Protein AF-A0A4P5YWC5-F1 (afdb_monomer)

Radius of gyration: 50.82 Å; Cα contacts (8 Å, |Δi|>4): 228; chains: 1; bounding box: 76×49×159 Å

Solvent-accessible surface area (backbone atoms only — not comparable to full-atom values): 13518 Å² total; per-residue (Å²): 123,67,68,62,56,51,53,53,51,52,52,51,52,52,50,50,52,50,51,50,54,50,52,52,50,51,53,50,54,52,50,50,52,53,49,53,50,50,51,51,51,50,52,50,51,51,51,52,52,54,58,70,29,71,68,44,50,49,51,52,52,50,52,52,48,51,49,53,53,50,52,49,52,54,50,54,50,51,50,51,51,52,52,53,52,52,51,52,51,53,51,50,52,50,52,51,52,53,48,54,50,52,51,52,50,51,52,48,51,51,50,50,50,52,49,48,53,52,52,73,73,38,81,82,81,64,87,76,62,81,66,82,41,48,46,46,50,92,71,53,44,83,63,48,30,81,38,60,64,31,16,52,40,22,27,55,28,20,27,63,72,47,34,67,64,59,29,45,69,28,31,26,73,70,50,34,56,56,48,50,66,74,41,75,88,53,58,66,70,57,55,27,53,50,37,29,56,73,49,62,58,46,52,25,40,32,57,75,46,75,46,74,78,46,101,45,30,34,38,35,37,33,38,35,34,72,70,77,42,78,45,42,33,34,29,30,52,54,94,84,31,25,15,42,60,47,75,63,72,78,77,86,128

Structure (mmCIF, N/CA/C/O backbone):
data_AF-A0A4P5YWC5-F1
#
_entry.id   AF-A0A4P5YWC5-F1
#
loop_
_atom_site.group_PDB
_atom_site.id
_atom_site.type_symbol
_atom_site.label_atom_id
_atom_site.label_alt_id
_atom_site.label_comp_id
_atom_site.label_asym_id
_atom_site.label_entity_id
_atom_site.label_seq_id
_atom_site.pdbx_PDB_ins_code
_atom_site.Cartn_x
_atom_site.Cartn_y
_atom_site.Cartn_z
_atom_site.occupancy
_atom_site.B_iso_or_equiv
_atom_site.auth_seq_id
_atom_site.auth_comp_id
_atom_site.auth_asym_id
_atom_site.auth_atom_id
_atom_site.pdbx_PDB_model_num
ATOM 1 N N . MET A 1 1 ? 35.666 24.917 -116.744 1.00 61.00 1 MET A N 1
ATOM 2 C CA . MET A 1 1 ? 35.839 23.598 -116.085 1.00 61.00 1 MET A CA 1
ATOM 3 C C . MET A 1 1 ? 36.835 23.609 -114.912 1.00 61.00 1 MET A C 1
ATOM 5 O O . MET A 1 1 ? 36.762 22.725 -114.069 1.00 61.00 1 MET A O 1
ATOM 9 N N . ASN A 1 2 ? 37.714 24.615 -114.795 1.00 70.50 2 ASN A N 1
ATOM 10 C CA . ASN A 1 2 ? 38.767 24.638 -113.766 1.00 70.50 2 ASN A CA 1
ATOM 11 C C . ASN A 1 2 ? 38.279 25.101 -112.376 1.00 70.50 2 ASN A C 1
ATOM 13 O O . ASN A 1 2 ? 38.760 24.591 -111.371 1.00 70.50 2 ASN A O 1
ATOM 17 N N . ALA A 1 3 ? 37.277 25.986 -112.304 1.00 71.94 3 ALA A N 1
ATOM 18 C CA . ALA A 1 3 ? 36.767 26.524 -111.034 1.00 71.94 3 ALA A CA 1
ATOM 19 C C . ALA A 1 3 ? 36.045 25.479 -110.156 1.00 71.94 3 ALA A C 1
ATOM 21 O O . ALA A 1 3 ? 36.258 25.439 -108.950 1.00 71.94 3 ALA A O 1
ATOM 22 N N . ILE A 1 4 ? 35.251 24.582 -110.755 1.00 78.25 4 ILE A N 1
ATOM 23 C CA . ILE A 1 4 ? 34.531 23.521 -110.021 1.00 78.25 4 ILE A CA 1
ATOM 24 C C . ILE A 1 4 ? 35.518 22.508 -109.425 1.00 78.25 4 ILE A C 1
ATOM 26 O O . ILE A 1 4 ? 35.378 22.112 -108.272 1.00 78.25 4 ILE A O 1
ATOM 30 N N . ARG A 1 5 ? 36.561 22.132 -110.178 1.00 79.12 5 ARG A N 1
ATOM 31 C CA . ARG A 1 5 ? 37.621 21.236 -109.684 1.00 79.12 5 ARG A CA 1
ATOM 32 C C . ARG A 1 5 ? 38.389 21.858 -108.516 1.00 79.12 5 ARG A C 1
ATOM 34 O O . ARG A 1 5 ? 38.707 21.154 -107.565 1.00 79.12 5 ARG A O 1
ATOM 41 N N . LEU A 1 6 ? 38.625 23.170 -108.564 1.00 78.50 6 LEU A N 1
ATOM 42 C CA . LEU A 1 6 ? 39.268 23.904 -107.477 1.00 78.50 6 LEU A CA 1
ATOM 43 C C . LEU A 1 6 ? 38.385 23.943 -106.218 1.00 78.50 6 LEU A C 1
ATOM 45 O O . LEU A 1 6 ? 38.871 23.704 -105.119 1.00 78.50 6 LEU A O 1
ATOM 49 N N . PHE A 1 7 ? 37.078 24.170 -106.380 1.00 82.00 7 PHE A N 1
ATOM 50 C CA . PHE A 1 7 ? 36.130 24.213 -105.264 1.00 82.00 7 PHE A CA 1
ATOM 51 C C . PHE A 1 7 ? 35.981 22.849 -104.575 1.00 82.00 7 PHE A C 1
ATOM 53 O O . PHE A 1 7 ? 36.010 22.764 -103.350 1.00 82.00 7 PHE A O 1
ATOM 60 N N . VAL A 1 8 ? 35.899 21.766 -105.356 1.00 81.88 8 VAL A N 1
ATOM 61 C CA . VAL A 1 8 ? 35.862 20.393 -104.826 1.00 81.88 8 VAL A CA 1
ATOM 62 C C . VAL A 1 8 ? 37.168 20.046 -104.106 1.00 81.88 8 VAL A C 1
ATOM 64 O O . VAL A 1 8 ? 37.124 19.458 -103.029 1.00 81.88 8 VAL A O 1
ATOM 67 N N . ALA A 1 9 ? 38.323 20.454 -104.640 1.00 78.56 9 ALA A N 1
ATOM 68 C CA . ALA A 1 9 ? 39.608 20.235 -103.976 1.00 78.56 9 ALA A CA 1
ATOM 69 C C . ALA A 1 9 ? 39.688 20.958 -102.619 1.00 78.56 9 ALA A C 1
ATOM 71 O O . ALA A 1 9 ? 40.097 20.356 -101.630 1.00 78.56 9 ALA A O 1
ATOM 72 N N . VAL A 1 10 ? 39.235 22.213 -102.539 1.00 80.94 10 VAL A N 1
ATOM 73 C CA . VAL A 1 10 ? 39.200 22.976 -101.279 1.00 80.94 10 VAL A CA 1
ATOM 74 C C . VAL A 1 10 ? 38.206 22.371 -100.281 1.00 80.94 10 VAL A C 1
ATOM 76 O O . VAL A 1 10 ? 38.529 22.254 -99.101 1.00 80.94 10 VAL A O 1
ATOM 79 N N . ALA A 1 11 ? 37.031 21.924 -100.733 1.00 82.12 11 ALA A N 1
ATOM 80 C CA . ALA A 1 11 ? 36.039 21.278 -99.872 1.00 82.12 11 ALA A CA 1
ATOM 81 C C . ALA A 1 11 ? 36.526 19.927 -99.314 1.00 82.12 11 ALA A C 1
ATOM 83 O O . ALA A 1 11 ? 36.308 19.627 -98.137 1.00 82.12 11 ALA A O 1
ATOM 84 N N . LEU A 1 12 ? 37.227 19.127 -100.126 1.00 83.75 12 LEU A N 1
ATOM 85 C CA . LEU A 1 12 ? 37.835 17.867 -99.688 1.00 83.75 12 LEU A CA 1
ATOM 86 C C . LEU A 1 12 ? 38.988 18.103 -98.706 1.00 83.75 12 LEU A C 1
ATOM 88 O O . LEU A 1 12 ? 39.073 17.409 -97.695 1.00 83.75 12 LEU A O 1
ATOM 92 N N . LEU A 1 13 ? 39.826 19.117 -98.946 1.00 81.19 13 LEU A N 1
ATOM 93 C CA . LEU A 1 13 ? 40.888 19.510 -98.014 1.00 81.19 13 LEU A CA 1
ATOM 94 C C . LEU A 1 13 ? 40.320 20.031 -96.686 1.00 81.19 13 LEU A C 1
ATOM 96 O O . LEU A 1 13 ? 40.797 19.638 -95.622 1.00 81.19 13 LEU A O 1
ATOM 100 N N . GLY A 1 14 ? 39.268 20.853 -96.729 1.00 79.31 14 GLY A N 1
ATOM 101 C CA . GLY A 1 14 ? 38.573 21.341 -95.536 1.00 79.31 14 GLY A CA 1
ATOM 102 C C . GLY A 1 14 ? 37.920 20.214 -94.731 1.00 79.31 14 GLY A C 1
ATOM 103 O O . GLY A 1 14 ? 38.048 20.172 -93.508 1.00 79.31 14 GLY A O 1
ATOM 104 N N . SER A 1 15 ? 37.293 19.250 -95.412 1.00 81.88 15 SER A N 1
ATOM 105 C CA . SER A 1 15 ? 36.696 18.068 -94.773 1.00 81.88 15 SER A CA 1
ATOM 106 C C . SER A 1 15 ? 37.760 17.153 -94.160 1.00 81.88 15 SER A C 1
ATOM 108 O O . SER A 1 15 ? 37.577 16.658 -93.049 1.00 81.88 15 SER A O 1
ATOM 110 N N . GLY A 1 16 ? 38.903 16.978 -94.834 1.00 84.25 16 GLY A N 1
ATOM 111 C CA . GLY A 1 16 ? 40.050 16.236 -94.306 1.00 84.25 16 GLY A CA 1
ATOM 112 C C . GLY A 1 16 ? 40.652 16.889 -93.060 1.00 84.25 16 GLY A C 1
ATOM 113 O O . GLY A 1 16 ? 40.909 16.207 -92.069 1.00 84.25 16 GLY A O 1
ATOM 114 N N . ALA A 1 17 ? 40.802 18.217 -93.059 1.00 83.81 17 ALA A N 1
ATOM 115 C CA . ALA A 1 17 ? 41.268 18.968 -91.893 1.00 83.81 17 ALA A CA 1
ATOM 116 C C . ALA A 1 17 ? 40.273 18.892 -90.714 1.00 83.81 17 ALA A C 1
ATOM 118 O O . ALA A 1 17 ? 40.679 18.720 -89.562 1.00 83.81 17 ALA A O 1
ATOM 119 N N . ALA A 1 18 ? 38.966 18.952 -90.985 1.00 84.62 18 ALA A N 1
ATOM 120 C CA . ALA A 1 18 ? 37.928 18.790 -89.967 1.00 84.62 18 ALA A CA 1
ATOM 121 C C . ALA A 1 18 ? 37.914 17.368 -89.371 1.00 84.62 18 ALA A C 1
ATOM 123 O O . ALA A 1 18 ? 37.887 17.211 -88.152 1.00 84.62 18 ALA A O 1
ATOM 124 N N . ALA A 1 19 ? 38.015 16.330 -90.205 1.00 87.44 19 ALA A N 1
ATOM 125 C CA . ALA A 1 19 ? 38.102 14.944 -89.745 1.00 87.44 19 ALA A CA 1
ATOM 126 C C . ALA A 1 19 ? 39.371 14.694 -88.914 1.00 87.44 19 ALA A C 1
ATOM 128 O O . ALA A 1 19 ? 39.312 14.034 -87.879 1.00 87.44 19 ALA A O 1
ATOM 129 N N . PHE A 1 20 ? 40.504 15.277 -89.315 1.00 88.44 20 PHE A N 1
ATOM 130 C CA . PHE A 1 20 ? 41.759 15.168 -88.575 1.00 88.44 20 PHE A CA 1
ATOM 131 C C . PHE A 1 20 ? 41.688 15.853 -87.203 1.00 88.44 20 PHE A C 1
ATOM 133 O O . PHE A 1 20 ? 42.104 15.274 -86.200 1.00 88.44 20 PHE A O 1
ATOM 140 N N . THR A 1 21 ? 41.117 17.060 -87.128 1.00 89.00 21 THR A N 1
ATOM 141 C CA . THR A 1 21 ? 40.933 17.763 -85.845 1.00 89.00 21 THR A CA 1
ATOM 142 C C . THR A 1 21 ? 39.936 17.048 -84.935 1.00 89.00 21 THR A C 1
ATOM 144 O O . THR A 1 21 ? 40.169 16.965 -83.729 1.00 89.00 21 THR A O 1
ATOM 147 N N . PHE A 1 22 ? 38.863 16.479 -85.491 1.00 90.31 22 PHE A N 1
ATOM 148 C CA . PHE A 1 22 ? 37.909 15.670 -84.736 1.00 90.31 22 PHE A CA 1
ATOM 149 C C . PHE A 1 22 ? 38.547 14.383 -84.206 1.00 90.31 22 PHE A C 1
ATOM 151 O O . PHE A 1 22 ? 38.387 14.062 -83.032 1.00 90.31 22 PHE A O 1
ATOM 158 N N . TRP A 1 23 ? 39.327 13.683 -85.033 1.00 88.75 23 TRP A N 1
ATOM 159 C CA . TRP A 1 23 ? 40.032 12.473 -84.619 1.00 88.75 23 TRP A CA 1
ATOM 160 C C . TRP A 1 23 ? 41.052 12.763 -83.516 1.00 88.75 23 TRP A C 1
ATOM 162 O O . TRP A 1 23 ? 41.061 12.073 -82.498 1.00 88.75 23 TRP A O 1
ATOM 172 N N . LYS A 1 24 ? 41.830 13.844 -83.655 1.00 91.00 24 LYS A N 1
ATOM 173 C CA . LYS A 1 24 ? 42.755 14.292 -82.608 1.00 91.00 24 LYS A CA 1
ATOM 174 C C . LYS A 1 24 ? 42.039 14.614 -81.299 1.00 91.00 24 LYS A C 1
ATOM 176 O O . LYS A 1 24 ? 42.492 14.176 -80.251 1.00 91.00 24 LYS A O 1
ATOM 181 N N . ARG A 1 25 ? 40.895 15.308 -81.344 1.00 90.62 25 ARG A N 1
ATOM 182 C CA . ARG A 1 25 ? 40.086 15.593 -80.145 1.00 90.62 25 ARG A CA 1
ATOM 183 C C . ARG A 1 25 ? 39.491 14.334 -79.517 1.00 90.62 25 ARG A C 1
ATOM 185 O O . ARG A 1 25 ? 39.477 14.231 -78.296 1.00 90.62 25 ARG A O 1
ATOM 192 N N . ALA A 1 26 ? 39.015 13.385 -80.321 1.00 91.19 26 ALA A N 1
ATOM 193 C CA . ALA A 1 26 ? 38.493 12.114 -79.825 1.00 91.19 26 ALA A CA 1
ATOM 194 C C . ALA A 1 26 ? 39.589 11.284 -79.135 1.00 91.19 26 ALA A C 1
ATOM 196 O O . ALA A 1 26 ? 39.341 10.700 -78.084 1.00 91.19 26 ALA A O 1
ATOM 197 N N . GLU A 1 27 ? 40.805 11.286 -79.685 1.00 92.06 27 GLU A N 1
ATOM 198 C CA . GLU A 1 27 ? 41.984 10.656 -79.082 1.00 92.06 27 GLU A CA 1
ATOM 199 C C . GLU A 1 27 ? 42.352 11.325 -77.744 1.00 92.06 27 GLU A C 1
ATOM 201 O O . GLU A 1 27 ? 42.556 10.632 -76.747 1.00 92.06 27 GLU A O 1
ATOM 206 N N . THR A 1 28 ? 42.337 12.663 -77.681 1.00 93.69 28 THR A N 1
ATOM 207 C CA . THR A 1 28 ? 42.568 13.413 -76.435 1.00 93.69 28 THR A CA 1
ATOM 208 C C . THR A 1 28 ? 41.508 13.107 -75.373 1.00 93.69 28 THR A C 1
ATOM 210 O O . THR A 1 28 ? 41.860 12.743 -74.257 1.00 93.69 28 THR A O 1
ATOM 213 N N . LEU A 1 29 ? 40.217 13.165 -75.717 1.00 92.38 29 LEU A N 1
ATOM 214 C CA . LEU A 1 29 ? 39.115 12.897 -74.781 1.00 92.38 29 LEU A CA 1
ATOM 215 C C . LEU A 1 29 ? 39.080 11.441 -74.297 1.00 92.38 29 LEU A C 1
ATOM 217 O O . LEU A 1 29 ? 38.682 11.171 -73.161 1.00 92.38 29 LEU A O 1
ATOM 221 N N . ALA A 1 30 ? 39.472 10.490 -75.149 1.00 94.00 30 ALA A N 1
ATOM 222 C CA . ALA A 1 30 ? 39.618 9.093 -74.755 1.00 94.00 30 ALA A CA 1
ATOM 223 C C . ALA A 1 30 ? 40.779 8.917 -73.764 1.00 94.00 30 ALA A C 1
ATOM 225 O O . ALA A 1 30 ? 40.623 8.211 -72.766 1.00 94.00 30 ALA A O 1
ATOM 226 N N . GLY A 1 31 ? 41.902 9.606 -73.997 1.00 94.81 31 GLY A N 1
ATOM 227 C CA . GLY A 1 31 ? 43.034 9.656 -73.072 1.00 94.81 31 GLY A CA 1
ATOM 228 C C . GLY A 1 31 ? 42.669 10.282 -71.723 1.00 94.81 31 GLY A C 1
ATOM 229 O O . GLY A 1 31 ? 42.961 9.698 -70.683 1.00 94.81 31 GLY A O 1
ATOM 230 N N . GLU A 1 32 ? 41.959 11.411 -71.728 1.00 94.19 32 GLU A N 1
ATOM 231 C CA . GLU A 1 32 ? 41.473 12.082 -70.514 1.00 94.19 32 GLU A CA 1
ATOM 232 C C . GLU A 1 32 ? 40.489 11.207 -69.729 1.00 94.19 32 GLU A C 1
ATOM 234 O O . GLU A 1 32 ? 40.619 11.071 -68.516 1.00 94.19 32 GLU A O 1
ATOM 239 N N . ASN A 1 33 ? 39.544 10.538 -70.399 1.00 93.12 33 ASN A N 1
ATOM 240 C CA . ASN A 1 33 ? 38.641 9.596 -69.731 1.00 93.12 33 ASN A CA 1
ATOM 241 C C . ASN A 1 33 ? 39.387 8.408 -69.116 1.00 93.12 33 ASN A C 1
ATOM 243 O O . ASN A 1 33 ? 39.028 7.957 -68.028 1.00 93.12 33 ASN A O 1
ATOM 247 N N . ALA A 1 34 ? 40.405 7.881 -69.800 1.00 95.56 34 ALA A N 1
ATOM 248 C CA . ALA A 1 34 ? 41.227 6.805 -69.261 1.00 95.56 34 ALA A CA 1
ATOM 249 C C . ALA A 1 34 ? 42.027 7.276 -68.034 1.00 95.56 34 ALA A C 1
ATOM 251 O O . ALA A 1 34 ? 42.063 6.568 -67.028 1.00 95.56 34 ALA A O 1
ATOM 252 N N . ALA A 1 35 ? 42.591 8.486 -68.087 1.00 96.00 35 ALA A N 1
ATOM 253 C CA . ALA A 1 35 ? 43.318 9.094 -66.977 1.00 96.00 35 ALA A CA 1
ATOM 254 C C . ALA A 1 35 ? 42.408 9.360 -65.766 1.00 96.00 35 ALA A C 1
ATOM 256 O O . ALA A 1 35 ? 42.737 8.942 -64.661 1.00 96.00 35 ALA A O 1
ATOM 257 N N . LEU A 1 36 ? 41.227 9.951 -65.976 1.00 95.44 36 LEU A N 1
ATOM 258 C CA . LEU A 1 36 ? 40.247 10.201 -64.912 1.00 95.44 36 LEU A CA 1
ATOM 259 C C . LEU A 1 36 ? 39.747 8.904 -64.273 1.00 95.44 36 LEU A C 1
ATOM 261 O O . LEU A 1 36 ? 39.572 8.829 -63.061 1.00 95.44 36 LEU A O 1
ATOM 265 N N . ARG A 1 37 ? 39.529 7.850 -65.068 1.00 96.06 37 ARG A N 1
ATOM 266 C CA . ARG A 1 37 ? 39.167 6.531 -64.528 1.00 96.06 37 ARG A CA 1
ATOM 267 C C . ARG A 1 37 ? 40.293 5.942 -63.690 1.00 96.06 37 ARG A C 1
ATOM 269 O O . ARG A 1 37 ? 40.017 5.410 -62.621 1.00 96.06 37 ARG A O 1
ATOM 276 N N . ALA A 1 38 ? 41.537 6.057 -64.150 1.00 95.38 38 ALA A N 1
ATOM 277 C CA . ALA A 1 38 ? 42.691 5.614 -63.379 1.00 95.38 38 ALA A CA 1
ATOM 278 C C . ALA A 1 38 ? 42.813 6.396 -62.060 1.00 95.38 38 ALA A C 1
ATOM 280 O O . ALA A 1 38 ? 43.017 5.784 -61.019 1.00 95.38 38 ALA A O 1
ATOM 281 N N . GLU A 1 39 ? 42.605 7.714 -62.081 1.00 95.25 39 GLU A N 1
ATOM 282 C CA . GLU A 1 39 ? 42.612 8.565 -60.886 1.00 95.25 39 GLU A CA 1
ATOM 283 C C . GLU A 1 39 ? 41.485 8.215 -59.903 1.00 95.25 39 GLU A C 1
ATOM 285 O O . GLU A 1 39 ? 41.698 8.142 -58.695 1.00 95.25 39 GLU A O 1
ATOM 290 N N . ILE A 1 40 ? 40.281 7.920 -60.398 1.00 95.38 40 ILE A N 1
ATOM 291 C CA . ILE A 1 40 ? 39.182 7.454 -59.545 1.00 95.38 40 ILE A CA 1
ATOM 292 C C . ILE A 1 40 ? 39.543 6.125 -58.875 1.00 95.38 40 ILE A C 1
ATOM 294 O O . ILE A 1 40 ? 39.275 5.948 -57.687 1.00 95.38 40 ILE A O 1
ATOM 298 N N . GLU A 1 41 ? 40.143 5.186 -59.605 1.00 95.44 41 GLU A N 1
ATOM 299 C CA . GLU A 1 41 ? 40.535 3.894 -59.038 1.00 95.44 41 GLU A CA 1
ATOM 300 C C . GLU A 1 41 ? 41.683 4.029 -58.027 1.00 95.44 41 GLU A C 1
ATOM 302 O O . GLU A 1 41 ? 41.644 3.382 -56.979 1.00 95.44 41 GLU A O 1
ATOM 307 N N . THR A 1 42 ? 42.655 4.920 -58.254 1.00 95.12 42 THR A N 1
ATOM 308 C CA . THR A 1 42 ? 43.712 5.185 -57.264 1.00 95.12 42 THR A CA 1
ATOM 309 C C . THR A 1 42 ? 43.158 5.852 -56.011 1.00 95.12 42 THR A C 1
ATOM 311 O O . THR A 1 42 ? 43.507 5.440 -54.906 1.00 95.12 42 THR A O 1
ATOM 314 N N . LEU A 1 43 ? 42.249 6.822 -56.149 1.00 93.62 43 LEU A N 1
ATOM 315 C CA . LEU A 1 43 ? 41.585 7.459 -55.010 1.00 93.62 43 LEU A CA 1
ATOM 316 C C . LEU A 1 43 ? 40.726 6.465 -54.223 1.00 93.62 43 LEU A C 1
ATOM 318 O O . LEU A 1 43 ? 40.766 6.462 -52.992 1.00 93.62 43 LEU A O 1
ATOM 322 N N . LYS A 1 44 ? 39.992 5.577 -54.903 1.00 93.81 44 LYS A N 1
ATOM 323 C CA . LYS A 1 44 ? 39.232 4.503 -54.245 1.00 93.81 44 LYS A CA 1
ATOM 324 C C . LYS A 1 44 ? 40.146 3.542 -53.493 1.00 93.81 44 LYS A C 1
ATOM 326 O O . LYS A 1 44 ? 39.855 3.218 -52.344 1.00 93.81 44 LYS A O 1
ATOM 331 N N . ALA A 1 45 ? 41.246 3.108 -54.106 1.00 91.12 45 ALA A N 1
ATOM 332 C CA . ALA A 1 45 ? 42.209 2.219 -53.464 1.00 91.12 45 ALA A CA 1
ATOM 333 C C . ALA A 1 45 ? 42.882 2.891 -52.255 1.00 91.12 45 ALA A C 1
ATOM 335 O O . ALA A 1 45 ? 42.988 2.282 -51.190 1.00 91.12 45 ALA A O 1
ATOM 336 N N . ALA A 1 46 ? 43.254 4.169 -52.377 1.00 88.62 46 ALA A N 1
ATOM 337 C CA . ALA A 1 46 ? 43.802 4.957 -51.279 1.00 88.62 46 ALA A CA 1
ATOM 338 C C . ALA A 1 46 ? 42.794 5.075 -50.124 1.00 88.62 46 ALA A C 1
ATOM 340 O O . ALA A 1 46 ? 43.148 4.812 -48.977 1.00 88.62 46 ALA A O 1
ATOM 341 N N . HIS A 1 47 ? 41.523 5.365 -50.416 1.00 85.25 47 HIS A N 1
ATOM 342 C CA . HIS A 1 47 ? 40.468 5.443 -49.406 1.00 85.25 47 HIS A CA 1
ATOM 343 C C . HIS A 1 47 ? 40.190 4.088 -48.738 1.00 85.25 47 HIS A C 1
ATOM 345 O O . HIS A 1 47 ? 40.014 4.026 -47.523 1.00 85.25 47 HIS A O 1
ATOM 351 N N . ALA A 1 48 ? 40.177 2.994 -49.505 1.00 87.00 48 ALA A N 1
ATOM 352 C CA . ALA A 1 48 ? 40.023 1.647 -48.960 1.00 87.00 48 ALA A CA 1
ATOM 353 C C . ALA A 1 48 ? 41.188 1.289 -48.025 1.00 87.00 48 ALA A C 1
ATOM 355 O O . ALA A 1 48 ? 40.962 0.813 -46.916 1.00 87.00 48 ALA A O 1
ATOM 356 N N . SER A 1 49 ? 42.425 1.596 -48.426 1.00 84.06 49 SER A N 1
ATOM 357 C CA . SER A 1 49 ? 43.607 1.342 -47.596 1.00 84.06 49 SER A CA 1
ATOM 358 C C . SER A 1 49 ? 43.645 2.212 -46.332 1.00 84.06 49 SER A C 1
ATOM 360 O O . SER A 1 49 ? 44.000 1.731 -45.258 1.00 84.06 49 SER A O 1
ATOM 362 N N . ALA A 1 50 ? 43.208 3.473 -46.424 1.00 83.69 50 ALA A N 1
ATOM 363 C CA . ALA A 1 50 ? 43.094 4.372 -45.282 1.00 83.69 50 ALA A CA 1
ATOM 364 C C . ALA A 1 50 ? 41.996 3.928 -44.301 1.00 83.69 50 ALA A C 1
ATOM 366 O O . ALA A 1 50 ? 42.183 4.046 -43.091 1.00 83.69 50 ALA A O 1
ATOM 367 N N . ALA A 1 51 ? 40.878 3.392 -44.801 1.00 82.12 51 ALA A N 1
ATOM 368 C CA . ALA A 1 51 ? 39.809 2.840 -43.971 1.00 82.12 51 ALA A CA 1
ATOM 369 C C . ALA A 1 51 ? 40.232 1.547 -43.254 1.00 82.12 51 ALA A C 1
ATOM 371 O O . ALA A 1 51 ? 39.816 1.309 -42.122 1.00 82.12 51 ALA A O 1
ATOM 372 N N . ASP A 1 52 ? 41.080 0.732 -43.886 1.00 85.69 52 ASP A N 1
ATOM 373 C CA . ASP A 1 52 ? 41.537 -0.544 -43.326 1.00 85.69 52 ASP A CA 1
ATOM 374 C C . ASP A 1 52 ? 42.779 -0.412 -42.417 1.00 85.69 52 ASP A C 1
ATOM 376 O O . ASP A 1 52 ? 43.181 -1.373 -41.747 1.00 85.69 52 ASP A O 1
ATOM 380 N N . SER A 1 53 ? 43.349 0.799 -42.350 1.00 90.81 53 SER A N 1
ATOM 381 C CA . SER A 1 53 ? 44.468 1.163 -41.479 1.00 90.81 53 SER A CA 1
ATOM 382 C C . SER A 1 53 ? 44.163 0.866 -40.001 1.00 90.81 53 SER A C 1
ATOM 384 O O . SER A 1 53 ? 43.051 1.137 -39.526 1.00 90.81 53 SER A O 1
ATOM 386 N N . PRO A 1 54 ? 45.143 0.361 -39.225 1.00 89.50 54 PRO A N 1
ATOM 387 C CA . PRO A 1 54 ? 44.969 0.086 -37.797 1.00 89.50 54 PRO A CA 1
ATOM 388 C C . PRO A 1 54 ? 44.523 1.323 -37.003 1.00 89.50 54 PRO A C 1
ATOM 390 O O . PRO A 1 54 ? 43.710 1.197 -36.092 1.00 89.50 54 PRO A O 1
ATOM 393 N N . GLU A 1 55 ? 44.969 2.522 -37.387 1.00 89.88 55 GLU A N 1
ATOM 394 C CA . GLU A 1 55 ? 44.569 3.783 -36.747 1.00 89.88 55 GLU A CA 1
ATOM 395 C C . GLU A 1 55 ? 43.095 4.134 -36.995 1.00 89.88 55 GLU A C 1
ATOM 397 O O . GLU A 1 55 ? 42.427 4.711 -36.135 1.00 89.88 55 GLU A O 1
ATOM 402 N N . ALA A 1 56 ? 42.563 3.814 -38.179 1.00 88.94 56 ALA A N 1
ATOM 403 C CA . ALA A 1 56 ? 41.152 4.029 -38.494 1.00 88.94 56 ALA A CA 1
ATOM 404 C C . ALA A 1 56 ? 40.268 3.076 -37.680 1.00 88.94 56 ALA A C 1
ATOM 406 O O . ALA A 1 56 ? 39.306 3.515 -37.048 1.00 88.94 56 ALA A O 1
ATOM 407 N N . LYS A 1 57 ? 40.664 1.800 -37.598 1.00 90.19 57 LYS A N 1
ATOM 408 C CA . LYS A 1 57 ? 39.997 0.798 -36.756 1.00 90.19 57 LYS A CA 1
ATOM 409 C C . LYS A 1 57 ? 40.039 1.185 -35.282 1.00 90.19 57 LYS A C 1
ATOM 411 O O . LYS A 1 57 ? 39.015 1.125 -34.608 1.00 90.19 57 LYS A O 1
ATOM 416 N N . GLN A 1 58 ? 41.192 1.630 -34.782 1.00 93.38 58 GLN A N 1
ATOM 417 C CA . GLN A 1 58 ? 41.335 2.074 -33.396 1.00 93.38 58 GLN A CA 1
ATOM 418 C C . GLN A 1 58 ? 40.420 3.264 -33.083 1.00 93.38 58 GLN A C 1
ATOM 420 O O . GLN A 1 58 ? 39.700 3.223 -32.087 1.00 93.38 58 GLN A O 1
ATOM 425 N N . ARG A 1 59 ? 40.364 4.274 -33.961 1.00 92.44 59 ARG A N 1
ATOM 426 C CA . ARG A 1 59 ? 39.426 5.400 -33.815 1.00 92.44 59 ARG A CA 1
ATOM 427 C C . ARG A 1 59 ? 37.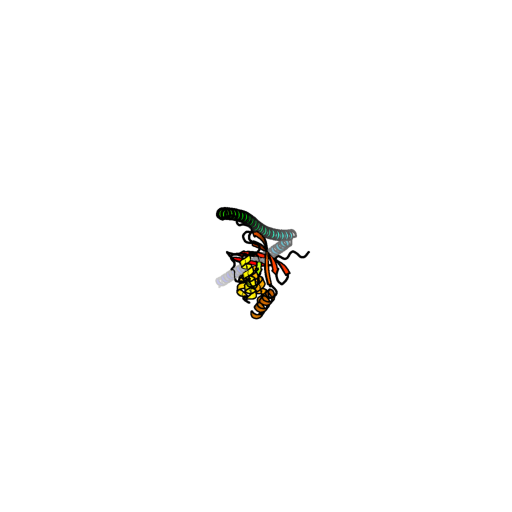969 4.943 -33.798 1.00 92.44 59 ARG A C 1
ATOM 429 O O . ARG A 1 59 ? 37.176 5.466 -33.021 1.00 92.44 59 ARG A O 1
ATOM 436 N N . GLU A 1 60 ? 37.599 3.960 -34.615 1.00 92.31 60 GLU A N 1
ATOM 437 C CA . GLU A 1 60 ? 36.243 3.406 -34.603 1.00 92.31 60 GLU A CA 1
ATOM 438 C C . GLU A 1 60 ? 35.923 2.691 -33.279 1.00 92.31 60 GLU A C 1
ATOM 440 O O . GLU A 1 60 ? 34.835 2.877 -32.726 1.00 92.31 60 GLU A O 1
ATOM 445 N N . TYR A 1 61 ? 36.869 1.919 -32.735 1.00 94.69 61 TYR A N 1
ATOM 446 C CA . TYR A 1 61 ? 36.730 1.301 -31.413 1.00 94.69 61 TYR A CA 1
ATOM 447 C C . TYR A 1 61 ? 36.605 2.346 -30.301 1.00 94.69 61 TYR A C 1
ATOM 449 O O . TYR A 1 61 ? 35.727 2.222 -29.447 1.00 94.69 61 TYR A O 1
ATOM 457 N N . GLU A 1 62 ? 37.430 3.392 -30.328 1.00 96.00 62 GLU A N 1
ATOM 458 C CA . GLU A 1 62 ? 37.366 4.496 -29.367 1.00 96.00 62 GLU A CA 1
ATOM 459 C C . GLU A 1 62 ? 36.021 5.225 -29.440 1.00 96.00 62 GLU A C 1
ATOM 461 O O . GLU A 1 62 ? 35.397 5.459 -28.407 1.00 96.00 62 GLU A O 1
ATOM 466 N N . LEU A 1 63 ? 35.510 5.505 -30.644 1.00 96.62 63 LEU A N 1
ATOM 467 C CA . LEU A 1 63 ? 34.189 6.111 -30.833 1.00 96.62 63 LEU A CA 1
ATOM 468 C C . LEU A 1 63 ? 33.058 5.218 -30.321 1.00 96.62 63 LEU A C 1
ATOM 470 O O . LEU A 1 63 ? 32.112 5.719 -29.714 1.00 96.62 63 LEU A O 1
ATOM 474 N N . LYS A 1 64 ? 33.131 3.903 -30.555 1.00 96.31 64 LYS A N 1
ATOM 475 C CA . LYS A 1 64 ? 32.150 2.949 -30.014 1.00 96.31 64 LYS A CA 1
ATOM 476 C C . LYS A 1 64 ? 32.182 2.936 -28.489 1.00 96.31 64 LYS A C 1
ATOM 478 O O . LYS A 1 64 ? 31.120 3.004 -27.876 1.00 96.31 64 LYS A O 1
ATOM 483 N N . ARG A 1 65 ? 33.376 2.915 -27.887 1.00 96.81 65 ARG A N 1
ATOM 484 C CA . ARG A 1 65 ? 33.536 2.963 -26.429 1.00 96.81 65 ARG A CA 1
ATOM 485 C C . ARG A 1 65 ? 32.978 4.259 -25.850 1.00 96.81 65 ARG A C 1
ATOM 487 O O . ARG A 1 65 ? 32.144 4.210 -24.963 1.00 96.81 65 ARG A O 1
ATOM 494 N N . LEU A 1 66 ? 33.351 5.404 -26.420 1.00 97.19 66 LEU A N 1
ATOM 495 C CA . LEU A 1 66 ? 32.869 6.717 -25.983 1.00 97.19 66 LEU A CA 1
ATOM 496 C C . LEU A 1 66 ? 31.344 6.853 -26.086 1.00 97.19 66 LEU A C 1
ATOM 498 O O . LEU A 1 66 ? 30.735 7.498 -25.238 1.00 97.19 66 LEU A O 1
ATOM 502 N N . ARG A 1 67 ? 30.713 6.252 -27.104 1.00 96.44 67 ARG A N 1
ATOM 503 C CA . ARG A 1 67 ? 29.245 6.2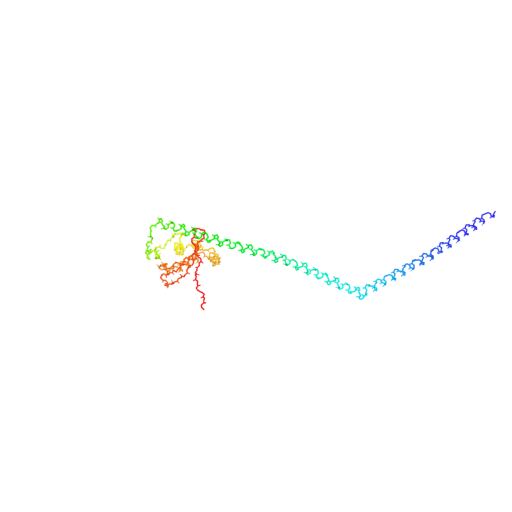12 -27.210 1.00 96.44 67 ARG A CA 1
ATOM 504 C C . ARG A 1 67 ? 28.618 5.379 -26.096 1.00 96.44 67 ARG A C 1
ATOM 506 O O . ARG A 1 67 ? 27.675 5.856 -25.474 1.00 96.44 67 ARG A O 1
ATOM 513 N N . ALA A 1 68 ? 29.160 4.194 -25.822 1.00 96.38 68 ALA A N 1
ATOM 514 C CA . ALA A 1 68 ? 28.692 3.355 -24.720 1.00 96.38 68 ALA A CA 1
ATOM 515 C C . ALA A 1 68 ? 28.855 4.067 -23.364 1.00 96.38 68 ALA A C 1
ATOM 517 O O . ALA A 1 68 ? 27.905 4.136 -22.587 1.00 96.38 68 ALA A O 1
ATOM 518 N N . ASP A 1 69 ? 30.014 4.690 -23.130 1.00 95.81 69 ASP A N 1
ATOM 519 C CA . ASP A 1 69 ? 30.291 5.470 -21.920 1.00 95.81 69 ASP A CA 1
ATOM 520 C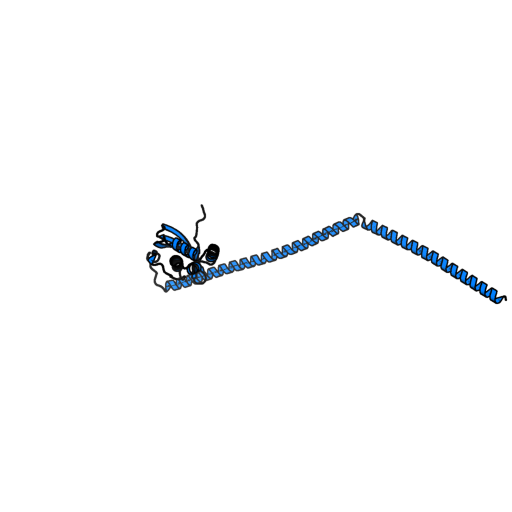 C . ASP A 1 69 ? 29.300 6.649 -21.784 1.00 95.81 69 ASP A C 1
ATOM 522 O O . ASP A 1 69 ? 28.782 6.928 -20.701 1.00 95.81 69 ASP A O 1
ATOM 526 N N . ALA A 1 70 ? 28.982 7.344 -22.885 1.00 96.50 70 ALA A N 1
ATOM 527 C CA . ALA A 1 70 ? 28.015 8.442 -22.882 1.00 96.50 70 ALA A CA 1
ATOM 528 C C . ALA A 1 70 ? 26.589 7.968 -22.550 1.00 96.50 70 ALA A C 1
ATOM 530 O O . ALA A 1 70 ? 25.893 8.616 -21.762 1.00 96.50 70 ALA A O 1
ATOM 531 N N . GLU A 1 71 ? 26.157 6.838 -23.113 1.00 96.81 71 GLU A N 1
ATOM 532 C CA . GLU A 1 71 ? 24.866 6.217 -22.797 1.00 96.81 71 GLU A CA 1
ATOM 533 C C . GLU A 1 71 ? 24.774 5.833 -21.314 1.00 96.81 71 GLU A C 1
ATOM 535 O O . GLU A 1 71 ? 23.769 6.127 -20.657 1.00 96.81 71 GLU A O 1
ATOM 540 N N . GLU A 1 72 ? 25.841 5.260 -20.752 1.00 97.00 72 GLU A N 1
ATOM 541 C CA . GLU A 1 72 ? 25.911 4.923 -19.331 1.00 97.00 72 GLU A CA 1
ATOM 542 C C . GLU A 1 72 ? 25.827 6.174 -18.446 1.00 97.00 72 GLU A C 1
ATOM 544 O O . GLU A 1 72 ? 25.052 6.206 -17.489 1.00 97.00 72 GLU A O 1
ATOM 549 N N . VAL A 1 73 ? 26.524 7.257 -18.802 1.00 97.88 73 VAL A N 1
ATOM 550 C CA . VAL A 1 73 ? 26.423 8.537 -18.080 1.00 97.88 73 VAL A CA 1
ATOM 551 C C . VAL A 1 73 ? 24.996 9.085 -18.104 1.00 97.88 73 VAL A C 1
ATOM 553 O O . VAL A 1 73 ? 24.513 9.586 -17.084 1.00 97.88 73 VAL A O 1
ATOM 556 N N . HIS A 1 74 ? 24.293 9.001 -19.235 1.00 96.75 74 HIS A N 1
ATOM 557 C CA . HIS A 1 74 ? 22.893 9.420 -19.312 1.00 96.75 74 HIS A CA 1
ATOM 558 C C . HIS A 1 74 ? 21.991 8.568 -18.415 1.00 96.75 74 HIS A C 1
ATOM 560 O O . HIS A 1 74 ? 21.153 9.124 -17.696 1.00 96.75 74 HIS A O 1
ATOM 566 N N . LYS A 1 75 ? 22.205 7.250 -18.390 1.00 97.50 75 LYS A N 1
ATOM 567 C CA . LYS A 1 75 ? 21.481 6.330 -17.508 1.00 97.50 75 LYS A CA 1
ATOM 568 C C . LYS A 1 75 ? 21.727 6.651 -16.032 1.00 97.50 75 LYS A C 1
ATOM 570 O O . LYS A 1 75 ? 20.769 6.880 -15.296 1.00 97.50 75 LYS A O 1
ATOM 575 N N . LEU A 1 76 ? 22.989 6.777 -15.623 1.00 97.75 76 LEU A N 1
ATOM 576 C CA . LEU A 1 76 ? 23.373 7.113 -14.248 1.00 97.75 76 LEU A CA 1
ATOM 577 C C . LEU A 1 76 ? 22.823 8.477 -13.811 1.00 97.75 76 LEU A C 1
ATOM 579 O O . LEU A 1 76 ? 22.409 8.650 -12.666 1.00 97.75 76 LEU A O 1
ATOM 583 N N . ARG A 1 77 ? 22.766 9.460 -14.718 1.00 97.06 77 ARG A N 1
ATOM 584 C CA . ARG A 1 77 ? 22.125 10.757 -14.442 1.00 97.06 77 ARG A CA 1
ATOM 585 C C . ARG A 1 77 ?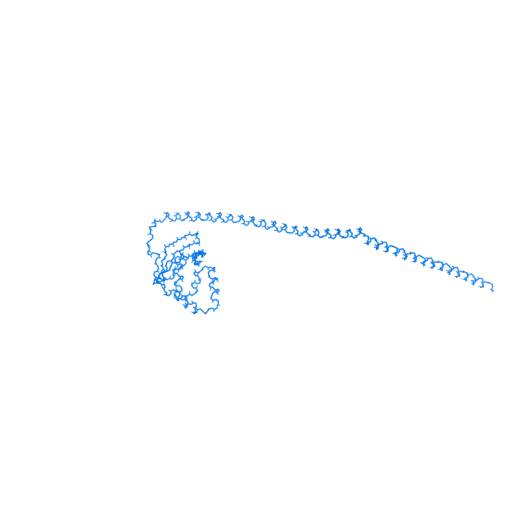 20.620 10.620 -14.220 1.00 97.06 77 ARG A C 1
ATOM 587 O O . ARG A 1 77 ? 20.092 11.284 -13.329 1.00 97.06 77 ARG A O 1
ATOM 594 N N . GLY A 1 78 ? 19.947 9.773 -14.998 1.00 97.62 78 GLY A N 1
ATOM 595 C CA . GLY A 1 78 ? 18.532 9.453 -14.807 1.00 97.62 78 GLY A CA 1
ATOM 596 C C . GLY A 1 78 ? 18.273 8.785 -13.456 1.00 97.62 78 GLY A C 1
ATOM 597 O O . GLY A 1 78 ? 17.406 9.227 -12.702 1.00 97.62 78 GLY A O 1
ATOM 598 N N . GLU A 1 79 ? 19.087 7.790 -13.104 1.00 97.81 79 GLU A N 1
ATOM 599 C CA . GLU A 1 79 ? 19.029 7.119 -11.802 1.00 97.81 79 GLU A CA 1
ATOM 600 C C . GLU A 1 79 ? 19.271 8.110 -10.656 1.00 97.81 79 GLU A C 1
ATOM 602 O O . GLU A 1 79 ? 18.474 8.184 -9.724 1.00 97.81 79 GLU A O 1
ATOM 607 N N . LEU A 1 80 ? 20.295 8.963 -10.751 1.00 97.69 80 LEU A N 1
ATOM 608 C CA . LEU A 1 80 ? 20.583 9.979 -9.737 1.00 97.69 80 LEU A CA 1
ATOM 609 C C . LEU A 1 80 ? 19.439 10.994 -9.575 1.00 97.69 80 LEU A C 1
ATOM 611 O O . LEU A 1 80 ? 19.140 11.412 -8.453 1.00 97.69 80 LEU A O 1
ATOM 615 N N . ALA A 1 81 ? 18.795 11.401 -10.671 1.00 97.12 81 ALA A N 1
ATOM 616 C CA . ALA A 1 81 ? 17.621 12.268 -10.618 1.00 97.12 81 ALA A CA 1
ATOM 617 C C . ALA A 1 81 ? 16.452 11.577 -9.896 1.00 97.12 81 ALA A C 1
ATOM 619 O O . ALA A 1 81 ? 15.838 12.183 -9.015 1.00 97.12 81 ALA A O 1
ATOM 620 N N . SER A 1 82 ? 16.210 10.297 -10.197 1.00 96.25 82 SER A N 1
ATOM 621 C CA . SER A 1 82 ? 15.196 9.479 -9.524 1.00 96.25 82 SER A CA 1
ATOM 622 C C . SER A 1 82 ? 15.489 9.314 -8.031 1.00 96.25 82 SER A C 1
ATOM 624 O O . SER A 1 82 ? 14.598 9.498 -7.203 1.00 96.25 82 SER A O 1
ATOM 626 N N . LEU A 1 83 ? 16.740 9.025 -7.658 1.00 97.25 83 LEU A N 1
ATOM 627 C CA . LEU A 1 83 ? 17.141 8.891 -6.256 1.00 97.25 83 LEU A CA 1
ATOM 628 C C . LEU A 1 83 ? 16.953 10.203 -5.491 1.00 97.25 83 LEU A C 1
ATOM 630 O O . LEU A 1 83 ? 16.462 10.195 -4.365 1.00 97.25 83 LEU A O 1
ATOM 634 N N . ARG A 1 84 ? 17.300 11.344 -6.097 1.00 96.94 84 ARG A N 1
ATOM 635 C CA . ARG A 1 84 ? 17.087 12.661 -5.478 1.00 96.94 84 ARG A CA 1
ATOM 636 C C . ARG A 1 84 ? 15.610 12.994 -5.306 1.00 96.94 84 ARG A C 1
ATOM 638 O O . ARG A 1 84 ? 15.255 13.591 -4.293 1.00 96.94 84 ARG A O 1
ATOM 645 N N . ALA A 1 85 ? 14.762 12.627 -6.266 1.00 95.56 85 ALA A N 1
ATOM 646 C CA . ALA A 1 85 ? 13.317 12.782 -6.126 1.00 95.56 85 ALA A CA 1
ATOM 647 C C . ALA A 1 85 ? 12.792 11.936 -4.953 1.00 95.56 85 ALA A C 1
ATOM 649 O O . ALA A 1 85 ? 12.162 12.477 -4.048 1.00 95.56 85 ALA A O 1
ATOM 650 N N . GLY A 1 86 ? 13.173 10.655 -4.895 1.00 96.19 86 GLY A N 1
ATOM 651 C CA . GLY A 1 86 ? 12.799 9.762 -3.795 1.00 96.19 86 GLY A CA 1
ATOM 652 C C . GLY A 1 86 ? 13.304 10.230 -2.425 1.00 96.19 86 GLY A C 1
ATOM 653 O O . GLY A 1 86 ? 12.575 10.145 -1.439 1.00 96.19 86 GLY A O 1
ATOM 654 N N . ALA A 1 87 ? 14.518 10.785 -2.348 1.00 96.38 87 ALA A N 1
ATOM 655 C CA . ALA A 1 87 ? 15.058 11.352 -1.112 1.00 96.38 87 ALA A CA 1
ATOM 656 C C . ALA A 1 87 ? 14.231 12.550 -0.613 1.00 96.38 87 ALA A C 1
ATOM 658 O O . ALA A 1 87 ? 13.910 12.618 0.573 1.00 96.38 87 ALA A O 1
ATOM 659 N N . LYS A 1 88 ? 13.824 13.454 -1.516 1.00 97.00 88 LYS A N 1
ATOM 660 C CA . LYS A 1 88 ? 12.947 14.585 -1.174 1.00 97.00 88 LYS A CA 1
ATOM 661 C C . LYS A 1 88 ? 11.573 14.123 -0.693 1.00 97.00 88 LYS A C 1
ATOM 663 O O . LYS A 1 88 ? 11.053 14.667 0.279 1.00 97.00 88 LYS A O 1
ATOM 668 N N . ASP A 1 89 ? 10.994 13.115 -1.340 1.00 94.81 89 ASP A N 1
ATOM 669 C CA . ASP A 1 89 ? 9.713 12.547 -0.912 1.00 94.81 89 ASP A CA 1
ATOM 670 C C . ASP A 1 89 ? 9.811 11.888 0.466 1.00 94.81 89 ASP A C 1
ATOM 672 O O . ASP A 1 89 ? 8.931 12.078 1.305 1.00 94.81 89 ASP A O 1
ATOM 676 N N . LEU A 1 90 ? 10.908 11.180 0.742 1.00 97.25 90 LEU A N 1
ATOM 677 C CA . LEU A 1 90 ? 11.165 10.583 2.051 1.00 97.25 90 LEU A CA 1
ATOM 678 C C . LEU A 1 90 ? 11.283 11.648 3.152 1.00 97.25 90 LEU A C 1
ATOM 680 O O . LEU A 1 90 ? 10.732 11.474 4.238 1.00 97.25 90 LEU A O 1
ATOM 684 N N . GLU A 1 91 ? 11.996 12.745 2.891 1.00 96.94 91 GLU A N 1
ATOM 685 C CA . GLU A 1 91 ? 12.102 13.871 3.826 1.00 96.94 91 GLU A CA 1
ATOM 686 C C . GLU A 1 91 ? 10.745 14.531 4.075 1.00 96.94 91 GLU A C 1
ATOM 688 O O . GLU A 1 91 ? 10.386 14.761 5.231 1.00 96.94 91 GLU A O 1
ATOM 693 N N . ARG A 1 92 ? 9.954 14.756 3.019 1.00 97.25 92 ARG A N 1
ATOM 694 C CA . ARG A 1 92 ? 8.590 15.288 3.130 1.00 97.25 92 ARG A CA 1
ATOM 695 C C . ARG A 1 92 ? 7.702 14.386 3.986 1.00 97.25 92 ARG A C 1
ATOM 697 O O . ARG A 1 92 ? 7.073 14.871 4.921 1.00 97.25 92 ARG A O 1
ATOM 704 N N . LEU A 1 93 ? 7.705 13.080 3.722 1.00 95.62 93 LEU A N 1
ATOM 705 C CA . LEU A 1 93 ? 6.932 12.109 4.501 1.00 95.62 93 LEU A CA 1
ATOM 706 C C . LEU A 1 93 ? 7.389 12.048 5.962 1.00 95.62 93 LEU A C 1
ATOM 708 O O . LEU A 1 93 ? 6.563 11.896 6.860 1.00 95.62 93 LEU A O 1
ATOM 712 N N . ARG A 1 94 ? 8.692 12.189 6.234 1.00 96.00 94 ARG A N 1
ATOM 713 C CA . ARG A 1 94 ? 9.204 12.276 7.610 1.00 96.00 94 ARG A CA 1
ATOM 714 C C . ARG A 1 94 ? 8.728 13.542 8.315 1.00 96.00 94 ARG A C 1
ATOM 716 O O . ARG A 1 94 ? 8.322 13.448 9.471 1.00 96.00 94 ARG A O 1
ATOM 723 N N . ALA A 1 95 ? 8.757 14.689 7.641 1.00 96.94 95 ALA A N 1
ATOM 724 C CA . ALA A 1 95 ? 8.264 15.948 8.194 1.00 96.94 95 ALA A CA 1
ATOM 725 C C . ALA A 1 95 ? 6.761 15.872 8.505 1.00 96.94 95 ALA A C 1
ATOM 727 O O . ALA A 1 95 ? 6.345 16.213 9.610 1.00 96.94 95 ALA A O 1
ATOM 728 N N . GLU A 1 96 ? 5.966 15.327 7.584 1.00 95.12 96 GLU A N 1
ATOM 729 C CA . GLU A 1 96 ? 4.530 15.117 7.777 1.00 95.12 96 GLU A CA 1
ATOM 730 C C . GLU A 1 96 ? 4.245 14.131 8.919 1.00 95.12 96 GLU A C 1
ATOM 732 O O . GLU A 1 96 ? 3.390 14.386 9.763 1.00 95.12 96 GLU A O 1
ATOM 737 N N . ASN A 1 97 ? 5.007 13.036 9.029 1.00 95.12 97 ASN A N 1
ATOM 738 C CA . ASN A 1 97 ? 4.839 12.090 10.134 1.00 95.12 97 ASN A CA 1
ATOM 739 C C . ASN A 1 97 ? 5.160 12.728 11.495 1.00 95.12 97 ASN A C 1
ATOM 741 O O . ASN A 1 97 ? 4.464 12.466 12.474 1.00 95.12 97 ASN A O 1
ATOM 745 N N . LEU A 1 98 ? 6.199 13.567 11.567 1.00 96.75 98 LEU A N 1
ATOM 746 C CA . LEU A 1 98 ? 6.531 14.323 12.777 1.00 96.75 98 LEU A CA 1
ATOM 747 C C . LEU A 1 98 ? 5.423 15.317 13.134 1.00 96.75 98 LEU A C 1
ATOM 749 O O . LEU A 1 98 ? 5.026 15.382 14.298 1.00 96.75 98 LEU A O 1
ATOM 753 N N . GLN A 1 99 ? 4.888 16.031 12.144 1.00 96.19 99 GLN A N 1
ATOM 754 C CA . GLN A 1 99 ? 3.778 16.959 12.337 1.00 96.19 99 GLN A CA 1
ATOM 755 C C . GLN A 1 99 ? 2.527 16.235 12.848 1.00 96.19 99 GLN A C 1
ATOM 757 O O . GLN A 1 99 ? 2.007 16.590 13.901 1.00 96.19 99 GLN A O 1
ATOM 762 N N . LEU A 1 100 ? 2.108 15.152 12.188 1.00 94.50 100 LEU A N 1
ATOM 763 C CA . LEU A 1 100 ? 0.941 14.362 12.593 1.00 94.50 100 LEU A CA 1
ATOM 764 C C . LEU A 1 100 ? 1.080 13.785 14.005 1.00 94.50 100 LEU A C 1
ATOM 766 O O . LEU A 1 100 ? 0.083 13.650 14.716 1.00 94.50 100 LEU A O 1
ATOM 770 N N . ARG A 1 101 ? 2.300 13.432 14.429 1.00 93.00 101 ARG A N 1
ATOM 771 C CA . ARG A 1 101 ? 2.570 13.014 15.814 1.00 93.00 101 ARG A CA 1
ATOM 772 C C . ARG A 1 101 ? 2.394 14.170 16.794 1.00 93.00 101 ARG A C 1
ATOM 774 O O . ARG A 1 101 ? 1.794 13.958 17.845 1.00 93.00 101 ARG A O 1
ATOM 781 N N . GLY A 1 102 ? 2.881 15.362 16.447 1.00 95.19 102 GLY A N 1
ATOM 782 C CA . GLY A 1 102 ? 2.674 16.582 17.228 1.00 95.19 102 GLY A CA 1
ATOM 783 C C . GLY A 1 102 ? 1.191 16.921 17.375 1.00 95.19 102 GLY A C 1
ATOM 784 O O . GLY A 1 102 ? 0.707 17.075 18.495 1.00 95.19 102 GLY A O 1
ATOM 785 N N . ASP A 1 103 ? 0.451 16.921 16.268 1.00 91.88 103 ASP A N 1
ATOM 786 C CA . ASP A 1 103 ? -0.987 17.204 16.243 1.00 91.88 103 ASP A CA 1
ATOM 787 C C . ASP A 1 103 ? -1.771 16.158 17.048 1.00 91.88 103 ASP A C 1
ATOM 789 O O . ASP A 1 103 ? -2.606 16.502 17.882 1.00 91.88 103 ASP A O 1
ATOM 793 N N . ASN A 1 104 ? -1.453 14.865 16.894 1.00 91.38 104 ASN A N 1
ATOM 794 C CA . ASN A 1 104 ? -2.056 13.809 17.715 1.00 91.38 104 ASN A CA 1
ATOM 795 C C . ASN A 1 104 ? -1.763 13.992 19.206 1.00 91.38 104 ASN A C 1
ATOM 797 O O . ASN A 1 104 ? -2.629 13.727 20.040 1.00 91.38 104 ASN A O 1
ATOM 801 N N . GLN A 1 105 ? -0.552 14.419 19.563 1.00 91.62 105 GLN A N 1
ATOM 802 C CA . GLN A 1 105 ? -0.203 14.689 20.953 1.00 91.62 105 GLN A CA 1
ATOM 803 C C . GLN A 1 105 ? -0.997 15.880 21.496 1.00 91.62 105 GLN A C 1
ATOM 805 O O . GLN A 1 105 ? -1.528 15.784 22.599 1.00 91.62 105 GLN A O 1
ATOM 810 N N . GLN A 1 106 ? -1.141 16.955 20.719 1.00 91.50 106 GLN A N 1
ATOM 811 C CA . GLN A 1 106 ? -1.946 18.120 21.094 1.00 91.50 106 GLN A CA 1
ATOM 812 C C . GLN A 1 106 ? -3.434 17.782 21.232 1.00 91.50 106 GLN A C 1
ATOM 814 O O . GLN A 1 106 ? -4.070 18.178 22.203 1.00 91.50 106 GLN A O 1
ATOM 819 N N . LEU A 1 107 ? -3.995 16.995 20.314 1.00 89.25 107 LEU A N 1
ATOM 820 C CA . LEU A 1 107 ? -5.377 16.526 20.419 1.00 89.25 107 LEU A CA 1
ATOM 821 C C . LEU A 1 107 ? -5.572 15.636 21.647 1.00 89.25 107 LEU A C 1
ATOM 823 O O . LEU A 1 107 ? -6.588 15.734 22.328 1.00 89.25 107 LEU A O 1
ATOM 827 N N . ARG A 1 108 ? -4.585 14.796 21.982 1.00 89.31 108 ARG A N 1
ATOM 828 C CA . ARG A 1 108 ? -4.619 13.993 23.211 1.00 89.31 108 ARG A CA 1
ATOM 829 C C . ARG A 1 108 ? -4.559 14.856 24.463 1.00 89.31 108 ARG A C 1
ATOM 831 O O . ARG A 1 108 ? -5.305 14.571 25.394 1.00 89.31 108 ARG A O 1
ATOM 838 N N . THR A 1 109 ? -3.718 15.890 24.510 1.00 86.62 109 THR A N 1
ATOM 839 C CA . THR A 1 109 ? -3.673 16.792 25.671 1.00 86.62 109 THR A CA 1
ATOM 840 C C . THR A 1 109 ? -4.934 17.641 25.778 1.00 86.62 109 THR A C 1
ATOM 842 O O . THR A 1 109 ? -5.432 17.809 26.886 1.00 86.62 109 THR A O 1
ATOM 845 N N . ALA A 1 110 ? -5.498 18.101 24.658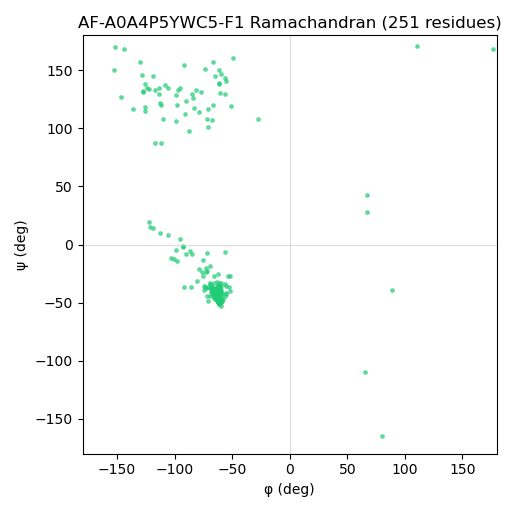 1.00 82.50 110 ALA A N 1
ATOM 846 C CA . ALA A 1 110 ? -6.771 18.819 24.611 1.00 82.50 110 ALA A CA 1
ATOM 847 C C . ALA A 1 110 ? -7.955 17.933 25.035 1.00 82.50 110 ALA A C 1
ATOM 849 O O . ALA A 1 110 ? -8.794 18.355 25.827 1.00 82.50 110 ALA A O 1
ATOM 850 N N . ASN A 1 111 ? -8.003 16.676 24.586 1.00 82.31 111 ASN A N 1
ATOM 851 C CA . ASN A 1 111 ? -9.010 15.719 25.045 1.00 82.31 111 ASN A CA 1
ATOM 852 C C . ASN A 1 111 ? -8.820 15.357 26.520 1.00 82.31 111 ASN A C 1
ATOM 854 O O . ASN A 1 111 ? -9.805 15.200 27.232 1.00 82.31 111 ASN A O 1
ATOM 858 N N . ALA A 1 112 ? -7.579 15.238 26.999 1.00 77.44 112 ALA A N 1
ATOM 859 C CA . ALA A 1 112 ? -7.300 14.972 28.407 1.00 77.44 112 ALA A CA 1
ATOM 860 C C . ALA A 1 112 ? -7.702 16.152 29.303 1.00 77.44 112 ALA A C 1
ATOM 862 O O . ALA A 1 112 ? -8.260 15.931 30.374 1.00 77.44 112 ALA A O 1
ATOM 863 N N . SER A 1 113 ? -7.479 17.396 28.872 1.00 78.25 113 SER A N 1
ATOM 864 C CA . SER A 1 113 ? -7.911 18.587 29.612 1.00 78.25 113 SER A CA 1
ATOM 865 C C . SER A 1 113 ? -9.424 18.802 29.534 1.00 78.25 113 SER A C 1
ATOM 867 O O . SER A 1 113 ? -10.036 19.141 30.544 1.00 78.25 113 SER A O 1
ATOM 869 N N . ALA A 1 114 ? -10.063 18.514 28.397 1.00 74.38 114 ALA A N 1
ATOM 870 C CA . ALA A 1 114 ? -11.522 18.484 28.285 1.00 74.38 114 ALA A CA 1
ATOM 871 C C . ALA A 1 114 ? -12.140 17.394 29.179 1.00 74.38 114 ALA A C 1
ATOM 873 O O . ALA A 1 114 ? -13.125 17.652 29.868 1.00 74.38 114 ALA A O 1
ATOM 874 N N . ALA A 1 115 ? -11.531 16.206 29.237 1.00 70.50 115 ALA A N 1
ATOM 875 C CA . ALA A 1 115 ? -11.937 15.131 30.138 1.00 70.50 115 ALA A CA 1
ATOM 876 C C . ALA A 1 115 ? -11.699 15.489 31.613 1.00 70.50 115 ALA A C 1
ATOM 878 O O . ALA A 1 115 ? -12.546 15.181 32.444 1.00 70.50 115 ALA A O 1
ATOM 879 N N . ALA A 1 116 ? -10.603 16.178 31.946 1.00 68.00 116 ALA A N 1
ATOM 880 C CA . ALA A 1 116 ? -10.339 16.667 33.300 1.00 68.00 116 ALA A CA 1
ATOM 881 C C . ALA A 1 116 ? -11.349 17.746 33.726 1.00 68.00 116 ALA A C 1
ATOM 883 O O . ALA A 1 116 ? -11.850 17.705 34.845 1.00 68.00 116 ALA A O 1
ATOM 884 N N . ASN A 1 117 ? -11.721 18.655 32.821 1.00 64.94 117 ASN A N 1
ATOM 885 C CA . ASN A 1 117 ? -12.761 19.656 33.069 1.00 64.94 117 ASN A CA 1
ATOM 886 C C . ASN A 1 117 ? -14.158 19.018 33.182 1.00 64.94 117 ASN A C 1
ATOM 888 O O . ASN A 1 117 ? -14.946 19.414 34.037 1.00 64.94 117 ASN A O 1
ATOM 892 N N . ALA A 1 118 ? -14.456 17.987 32.384 1.00 59.00 118 ALA A N 1
ATOM 893 C CA . ALA A 1 118 ? -15.693 17.211 32.498 1.00 59.00 118 ALA A CA 1
ATOM 894 C C . ALA A 1 118 ? -15.743 16.357 33.781 1.00 59.00 118 ALA A C 1
ATOM 896 O O . ALA A 1 118 ? -16.818 16.187 34.357 1.00 59.00 118 ALA A O 1
ATOM 897 N N . ALA A 1 119 ? -14.591 15.859 34.243 1.00 52.06 119 ALA A N 1
ATOM 898 C CA . ALA A 1 119 ? -14.434 15.131 35.501 1.00 52.06 119 ALA A CA 1
ATOM 899 C C . ALA A 1 119 ? -14.469 16.051 36.731 1.00 52.06 119 ALA A C 1
ATOM 901 O O . ALA A 1 119 ? -14.881 15.610 37.793 1.00 52.06 119 ALA A O 1
ATOM 902 N N . ALA A 1 120 ? -14.091 17.326 36.600 1.00 52.81 120 ALA A N 1
ATOM 903 C CA . ALA A 1 120 ? -14.275 18.331 37.649 1.00 52.81 120 ALA A CA 1
ATOM 904 C C . ALA A 1 120 ? -15.735 18.820 37.751 1.00 52.81 120 ALA A C 1
ATOM 906 O O . ALA A 1 120 ? -16.157 19.278 38.810 1.00 52.81 120 ALA A O 1
ATOM 907 N N . ALA A 1 121 ? -16.513 18.699 36.669 1.00 49.25 121 ALA A N 1
ATOM 908 C CA . ALA A 1 121 ? -17.939 19.034 36.626 1.00 49.25 121 ALA A CA 1
ATOM 909 C C . ALA A 1 121 ? -18.876 17.859 36.993 1.00 49.25 121 ALA A C 1
ATOM 911 O O . ALA A 1 121 ? -20.075 18.073 37.160 1.00 49.25 121 ALA A O 1
ATOM 912 N N . HIS A 1 122 ? -18.353 16.636 37.144 1.00 42.25 122 HIS A N 1
ATOM 913 C CA . HIS A 1 122 ? -19.096 15.464 37.620 1.00 42.25 122 HIS A CA 1
ATOM 914 C C . HIS A 1 122 ? -18.558 15.014 38.984 1.00 42.25 122 HIS A C 1
ATOM 916 O O . HIS A 1 122 ? -17.344 14.918 39.153 1.00 42.25 122 HIS A O 1
ATOM 922 N N . PRO A 1 123 ? -19.416 14.703 39.974 1.00 41.50 123 PRO A N 1
ATOM 923 C CA . PRO A 1 123 ? -18.940 14.200 41.253 1.00 41.50 123 PRO A CA 1
ATOM 924 C C . PRO A 1 123 ? -18.205 12.872 41.038 1.00 41.50 123 PRO A C 1
ATOM 926 O O . PRO A 1 123 ? -18.637 12.039 40.240 1.00 41.50 123 PRO A O 1
ATOM 929 N N . VAL A 1 124 ? -17.087 12.718 41.753 1.00 40.50 124 VAL A N 1
ATOM 930 C CA . VAL A 1 124 ? -16.240 11.520 41.863 1.00 40.50 124 VAL A CA 1
ATOM 931 C C . VAL A 1 124 ? -17.056 10.246 41.634 1.00 40.50 124 VAL A C 1
ATOM 933 O O . VAL A 1 124 ? -17.865 9.853 42.476 1.00 40.50 124 VAL A O 1
ATOM 936 N N . VAL A 1 125 ? -16.849 9.595 40.486 1.00 45.81 125 VAL A N 1
ATOM 937 C CA . VAL A 1 125 ? -17.423 8.273 40.227 1.00 45.81 125 VAL A CA 1
ATOM 938 C C . VAL A 1 125 ? -16.733 7.301 41.178 1.00 45.81 125 VAL A C 1
ATOM 940 O O . VAL A 1 125 ? -15.553 6.986 41.026 1.00 45.81 125 VAL A O 1
ATOM 943 N N . ALA A 1 126 ? -17.485 6.875 42.191 1.00 42.28 126 ALA A N 1
ATOM 944 C CA . ALA A 1 126 ? -17.166 5.759 43.070 1.00 42.28 126 ALA A CA 1
ATOM 945 C C . ALA A 1 126 ? -16.762 4.507 42.257 1.00 42.28 126 ALA A C 1
ATOM 947 O O . ALA A 1 126 ? -17.121 4.408 41.079 1.00 42.28 126 ALA A O 1
ATOM 948 N N . PRO A 1 127 ? -16.062 3.522 42.853 1.00 41.12 127 PRO A N 1
ATOM 949 C CA . PRO A 1 127 ? -15.761 2.260 42.182 1.00 41.12 127 PRO A CA 1
ATOM 950 C C . PRO A 1 127 ? -17.053 1.681 41.599 1.00 41.12 127 PRO A C 1
ATOM 952 O O . PRO A 1 127 ? -18.023 1.457 42.327 1.00 41.12 127 PRO A O 1
ATOM 955 N N . ARG A 1 128 ? -17.094 1.518 40.273 1.00 46.31 128 ARG A N 1
ATOM 956 C CA . ARG A 1 128 ? -18.272 1.000 39.575 1.00 46.31 128 ARG A CA 1
ATOM 957 C C . ARG A 1 128 ? -18.547 -0.417 40.102 1.00 46.31 128 ARG A C 1
ATOM 959 O O . ARG A 1 128 ? -17.609 -1.208 40.190 1.00 46.31 128 ARG A O 1
ATOM 966 N N . PRO A 1 129 ? -19.789 -0.745 40.494 1.00 42.19 129 PRO A N 1
ATOM 967 C CA . PRO A 1 129 ? -20.095 -2.062 41.033 1.00 42.19 129 PRO A CA 1
ATOM 968 C C . PRO A 1 129 ? -19.810 -3.140 39.980 1.00 42.19 129 PRO A C 1
ATOM 970 O O . PRO A 1 129 ? -20.163 -2.977 38.813 1.00 42.19 129 PRO A O 1
ATOM 973 N N . ALA A 1 130 ? -19.211 -4.255 40.410 1.00 48.81 130 ALA A N 1
ATOM 974 C CA . ALA A 1 130 ? -18.813 -5.405 39.585 1.00 48.81 130 ALA A CA 1
ATOM 975 C C . ALA A 1 130 ? -19.957 -6.050 38.767 1.00 48.81 130 ALA A C 1
ATOM 977 O O . ALA A 1 130 ? -19.721 -6.940 37.955 1.00 48.81 130 ALA A O 1
ATOM 978 N N . THR A 1 131 ? -21.199 -5.609 38.970 1.00 52.84 131 THR A N 1
ATOM 979 C CA . THR A 1 131 ? -22.382 -6.016 38.207 1.00 52.84 131 THR A CA 1
ATOM 980 C C . THR A 1 131 ? -22.500 -5.328 36.847 1.00 52.84 131 THR A C 1
ATOM 982 O O . THR A 1 131 ? -23.174 -5.863 35.976 1.00 52.84 131 THR A O 1
ATOM 985 N N . ALA A 1 132 ? -21.854 -4.174 36.631 1.00 62.06 132 ALA A N 1
ATOM 986 C CA . ALA A 1 132 ? -21.941 -3.441 35.361 1.00 62.06 132 ALA A CA 1
ATOM 987 C C . ALA A 1 132 ? -21.177 -4.116 34.207 1.00 62.06 132 ALA A C 1
ATOM 989 O O . ALA A 1 132 ? -21.471 -3.856 33.043 1.00 62.06 132 ALA A O 1
ATOM 990 N N . ASP A 1 133 ? -20.229 -4.991 34.542 1.00 79.00 133 ASP A N 1
ATOM 991 C CA . ASP A 1 133 ? -19.363 -5.683 33.589 1.00 79.00 133 ASP A CA 1
ATOM 992 C C . ASP A 1 133 ? -19.754 -7.161 33.412 1.00 79.00 133 ASP A C 1
ATOM 994 O O . ASP A 1 133 ? -19.037 -7.924 32.760 1.00 79.00 133 ASP A O 1
ATOM 998 N N . GLN A 1 134 ? -20.890 -7.582 33.985 1.00 84.38 134 GLN A N 1
ATOM 999 C CA . GLN A 1 134 ? -21.440 -8.927 33.837 1.00 84.38 134 GLN A CA 1
ATOM 1000 C C . GLN A 1 134 ? -22.737 -8.896 33.022 1.00 84.38 134 GLN A C 1
ATOM 1002 O O . GLN A 1 134 ? -23.735 -8.296 33.410 1.00 84.38 134 GLN A O 1
ATOM 1007 N N . PHE A 1 135 ? -22.727 -9.612 31.905 1.00 89.19 135 PHE A N 1
ATOM 1008 C CA . PHE A 1 135 ? -23.816 -9.698 30.944 1.00 89.19 135 PHE A CA 1
ATOM 1009 C C . PHE A 1 135 ? -24.312 -11.146 30.878 1.00 89.19 135 PHE A C 1
ATOM 1011 O O . PHE A 1 135 ? -23.808 -11.927 30.058 1.00 89.19 135 PHE A O 1
ATOM 1018 N N . PRO A 1 136 ? -25.264 -11.545 31.745 1.00 90.69 136 PRO A N 1
ATOM 1019 C CA . PRO A 1 136 ? -25.878 -12.864 31.648 1.00 90.69 136 PRO A CA 1
ATOM 1020 C C . PRO A 1 136 ? -26.592 -13.000 30.301 1.00 90.69 136 PRO A C 1
ATOM 1022 O O . PRO A 1 136 ? -27.077 -12.009 29.751 1.00 90.69 136 PRO A O 1
ATOM 1025 N N . ARG A 1 137 ? -26.666 -14.223 29.769 1.00 89.19 137 ARG A N 1
ATOM 1026 C CA . ARG A 1 137 ? -27.234 -14.483 28.437 1.00 89.19 137 ARG A CA 1
ATOM 1027 C C . ARG A 1 137 ? -28.628 -13.887 28.245 1.00 89.19 137 ARG A C 1
ATOM 1029 O O . ARG A 1 137 ? -28.914 -13.332 27.189 1.00 89.19 137 ARG A O 1
ATOM 1036 N N . ASP A 1 138 ? -29.469 -13.969 29.269 1.00 88.62 138 ASP A N 1
ATOM 1037 C CA . ASP A 1 138 ? -30.849 -13.477 29.214 1.00 88.62 138 ASP A CA 1
ATOM 1038 C C . ASP A 1 138 ? -30.937 -11.944 29.137 1.00 88.62 138 ASP A C 1
ATOM 1040 O O . ASP A 1 138 ? -31.953 -11.409 28.704 1.00 88.62 138 ASP A O 1
ATOM 1044 N N . ALA A 1 139 ? -29.864 -11.235 29.502 1.00 86.88 139 ALA A N 1
ATOM 1045 C CA . ALA A 1 139 ? -29.759 -9.781 29.398 1.00 86.88 139 ALA A CA 1
ATOM 1046 C C . ALA A 1 139 ? -29.127 -9.307 28.076 1.00 86.88 139 ALA A C 1
ATOM 1048 O O . ALA A 1 139 ? -28.998 -8.100 27.854 1.00 86.88 139 ALA A O 1
ATOM 1049 N N . TRP A 1 140 ? -28.708 -10.219 27.190 1.00 90.44 140 TRP A N 1
ATOM 1050 C CA . TRP A 1 140 ? -28.154 -9.830 25.896 1.00 90.44 140 TRP A CA 1
ATOM 1051 C C . TRP A 1 140 ? -29.227 -9.186 25.027 1.00 90.44 140 TRP A C 1
ATOM 1053 O O . TRP A 1 140 ? -30.229 -9.808 24.673 1.00 90.44 140 TRP A O 1
ATOM 1063 N N . SER A 1 141 ? -28.980 -7.938 24.652 1.00 91.06 141 SER A N 1
ATOM 1064 C CA . SER A 1 141 ? -29.819 -7.143 23.764 1.00 91.06 141 SER A CA 1
ATOM 1065 C C . SER A 1 141 ? -28.941 -6.252 22.890 1.00 91.06 141 SER A C 1
ATOM 1067 O O . SER A 1 141 ? -27.740 -6.105 23.137 1.00 91.06 141 SER A O 1
ATOM 1069 N N . PHE A 1 142 ? -29.532 -5.651 21.859 1.00 91.56 142 PHE A N 1
ATOM 1070 C CA . PHE A 1 142 ? -28.835 -4.651 21.065 1.00 91.56 142 PHE A CA 1
ATOM 1071 C C . PHE A 1 142 ? -28.654 -3.359 21.876 1.00 91.56 142 PHE A C 1
ATOM 1073 O O . PHE A 1 142 ? -29.579 -2.561 22.012 1.00 91.56 142 PHE A O 1
ATOM 1080 N N . ALA A 1 143 ? -27.449 -3.157 22.405 1.00 88.31 143 ALA A N 1
ATOM 1081 C CA . ALA A 1 143 ? -27.061 -1.979 23.182 1.00 88.31 143 ALA A CA 1
ATOM 1082 C C . ALA A 1 143 ? -26.430 -0.865 22.316 1.00 88.31 143 ALA A C 1
ATOM 1084 O O . ALA A 1 143 ? -26.074 0.199 22.825 1.00 88.31 143 ALA A O 1
ATOM 1085 N N . GLY A 1 144 ? -26.283 -1.101 21.009 1.00 90.56 144 GLY A N 1
ATOM 1086 C CA . GLY A 1 144 ? -25.647 -0.184 20.066 1.00 90.56 144 GLY A CA 1
ATOM 1087 C C . GLY A 1 144 ? -24.117 -0.236 20.101 1.00 90.56 144 GLY A C 1
ATOM 1088 O O . GLY A 1 144 ? -23.515 -1.165 20.636 1.00 90.56 144 GLY A O 1
ATOM 1089 N N . TYR A 1 145 ? -23.480 0.780 19.512 1.00 92.50 145 TYR A N 1
ATOM 1090 C CA . TYR A 1 145 ? -22.023 0.836 19.308 1.00 92.50 145 TYR A CA 1
ATOM 1091 C C . TYR A 1 145 ? -21.344 2.015 20.020 1.00 92.50 145 TYR A C 1
ATOM 1093 O O . TYR A 1 145 ? -20.201 2.349 19.722 1.00 92.50 145 TYR A O 1
ATOM 1101 N N . ALA A 1 146 ? -22.034 2.673 20.953 1.00 86.94 146 ALA A N 1
ATOM 1102 C CA . ALA A 1 146 ? -21.521 3.870 21.624 1.00 86.94 146 ALA A CA 1
ATOM 1103 C C . ALA A 1 146 ? -20.393 3.574 22.633 1.00 86.94 146 ALA A C 1
ATOM 1105 O O . ALA A 1 146 ? -19.576 4.450 22.913 1.00 86.94 146 ALA A O 1
ATOM 1106 N N . SER A 1 147 ? -20.315 2.344 23.155 1.00 88.75 147 SER A N 1
ATOM 1107 C CA . SER A 1 147 ? -19.228 1.886 24.031 1.00 88.75 147 SER A CA 1
ATOM 1108 C C . SER A 1 147 ? -18.645 0.547 23.554 1.00 88.75 147 SER A C 1
ATOM 1110 O O . SER A 1 147 ? -19.342 -0.205 22.862 1.00 88.75 147 SER A O 1
ATOM 1112 N N . PRO A 1 148 ? -17.393 0.215 23.927 1.00 90.31 148 PRO A N 1
ATOM 1113 C CA . PRO A 1 148 ? -16.781 -1.076 23.609 1.00 90.31 148 PRO A CA 1
ATOM 1114 C C . PRO A 1 148 ? -17.612 -2.274 24.093 1.00 90.31 148 PRO A C 1
ATOM 1116 O O . PRO A 1 148 ? -17.789 -3.254 23.376 1.00 90.31 148 PRO A O 1
ATOM 1119 N N . GLU A 1 149 ? -18.154 -2.189 25.303 1.00 89.81 149 GLU A N 1
ATOM 1120 C CA . GLU A 1 149 ? -18.930 -3.252 25.938 1.00 89.81 149 GLU A CA 1
ATOM 1121 C C . GLU A 1 149 ? -20.299 -3.398 25.264 1.00 89.81 149 GLU A C 1
ATOM 1123 O O . GLU A 1 149 ? -20.700 -4.507 24.913 1.00 89.81 149 GLU A O 1
ATOM 1128 N N . ALA A 1 150 ? -20.977 -2.276 24.988 1.00 89.94 150 ALA A N 1
ATOM 1129 C CA . ALA A 1 150 ? -22.240 -2.262 24.255 1.00 89.94 150 ALA A CA 1
ATOM 1130 C C . ALA A 1 150 ? -22.088 -2.866 22.851 1.00 89.94 150 ALA A C 1
ATOM 1132 O O . ALA A 1 150 ? -22.921 -3.672 22.431 1.00 89.94 150 ALA A O 1
ATOM 1133 N N . ALA A 1 151 ? -20.992 -2.543 22.157 1.00 92.31 151 ALA A N 1
ATOM 1134 C CA . ALA A 1 151 ? -20.688 -3.103 20.847 1.00 92.31 151 ALA A CA 1
ATOM 1135 C C . ALA A 1 151 ? -20.438 -4.618 20.913 1.00 92.31 151 ALA A C 1
ATOM 1137 O O . ALA A 1 151 ? -20.967 -5.365 20.087 1.00 92.31 151 ALA A O 1
ATOM 1138 N N . LEU A 1 152 ? -19.689 -5.088 21.918 1.00 92.00 152 LEU A N 1
ATOM 1139 C CA . LEU A 1 152 ? -19.451 -6.516 22.131 1.00 92.00 152 LEU A CA 1
ATOM 1140 C C . LEU A 1 152 ? -20.757 -7.268 22.423 1.00 92.00 152 LEU A C 1
ATOM 1142 O O . LEU A 1 152 ? -21.037 -8.276 21.774 1.00 92.00 152 LEU A O 1
ATOM 1146 N N . VAL A 1 153 ? -21.581 -6.773 23.349 1.00 92.31 153 VAL A N 1
ATOM 1147 C CA . VAL A 1 153 ? -22.869 -7.402 23.688 1.00 92.31 153 VAL A CA 1
ATOM 1148 C C . VAL A 1 153 ? -23.804 -7.409 22.479 1.00 92.31 153 VAL A C 1
ATOM 1150 O O . VAL A 1 153 ? -24.395 -8.443 22.178 1.00 92.31 153 VAL A O 1
ATOM 1153 N N . SER A 1 154 ? -23.863 -6.310 21.720 1.00 92.31 154 SER A N 1
ATOM 1154 C CA . SER A 1 154 ? -24.658 -6.220 20.488 1.00 92.31 154 SER A CA 1
ATOM 1155 C C . SER A 1 154 ? -24.207 -7.225 19.425 1.00 92.31 154 SER A C 1
ATOM 1157 O O . SER A 1 154 ? -25.047 -7.806 18.739 1.00 92.31 154 SER A O 1
ATOM 1159 N N . SER A 1 155 ? -22.897 -7.477 19.306 1.00 90.81 155 SER A N 1
ATOM 1160 C CA . SER A 1 155 ? -22.361 -8.471 18.367 1.00 90.81 155 SER A CA 1
ATOM 1161 C C . SER A 1 155 ? -22.799 -9.896 18.725 1.00 90.81 155 SER A C 1
ATOM 1163 O O . SER A 1 155 ? -23.268 -10.642 17.866 1.00 90.81 155 SER A O 1
ATOM 1165 N N . ILE A 1 156 ? -22.724 -10.262 20.006 1.00 91.94 156 ILE A N 1
ATOM 1166 C CA . ILE A 1 156 ? -23.065 -11.608 20.481 1.00 91.94 156 ILE A CA 1
ATOM 1167 C C . ILE A 1 156 ? -24.583 -11.812 20.481 1.00 91.94 156 ILE A C 1
ATOM 1169 O O . ILE A 1 156 ? -25.068 -12.882 20.110 1.00 91.94 156 ILE A O 1
ATOM 1173 N N . TRP A 1 157 ? -25.345 -10.763 20.795 1.00 93.81 157 TRP A N 1
ATOM 1174 C CA . TRP A 1 157 ? -26.788 -10.741 20.591 1.00 93.81 157 TRP A CA 1
ATOM 1175 C C . TRP A 1 157 ? -27.153 -10.984 19.118 1.00 93.81 157 TRP A C 1
ATOM 1177 O O . TRP A 1 157 ? -27.975 -11.852 18.838 1.00 93.81 157 TRP A O 1
ATOM 1187 N N . ALA A 1 158 ? -26.493 -10.316 18.166 1.00 93.38 158 ALA A N 1
ATOM 1188 C CA . ALA A 1 158 ? -26.757 -10.520 16.740 1.00 93.38 158 ALA A CA 1
ATOM 1189 C C . ALA A 1 158 ? -26.453 -11.958 16.278 1.00 93.38 158 ALA A C 1
ATOM 1191 O O . ALA A 1 158 ? -27.181 -12.507 15.449 1.00 93.38 158 ALA A O 1
ATOM 1192 N N . MET A 1 159 ? -25.422 -12.601 16.840 1.00 92.31 159 MET A N 1
ATOM 1193 C CA . MET A 1 159 ? -25.152 -14.025 16.600 1.00 92.31 159 MET A CA 1
ATOM 1194 C C . MET A 1 159 ? -26.273 -14.921 17.142 1.00 92.31 159 MET A C 1
ATOM 1196 O O . MET A 1 159 ? -26.673 -15.865 16.463 1.00 92.31 159 MET A O 1
ATOM 1200 N N . ARG A 1 160 ? -26.804 -14.617 18.335 1.00 92.25 160 ARG A N 1
ATOM 1201 C CA . ARG A 1 160 ? -27.919 -15.357 18.950 1.00 92.25 160 ARG A CA 1
ATOM 1202 C C . ARG A 1 160 ? -29.207 -15.226 18.137 1.00 92.25 160 ARG A C 1
ATOM 1204 O O . ARG A 1 160 ? -29.855 -16.235 17.871 1.00 92.25 160 ARG A O 1
ATOM 1211 N N . GLU A 1 161 ? -29.558 -14.013 17.723 1.00 90.94 161 GLU A N 1
ATOM 1212 C CA . GLU A 1 161 ? -30.764 -13.751 16.924 1.00 90.94 161 GLU A CA 1
ATOM 1213 C C . GLU A 1 161 ? -30.645 -14.250 15.479 1.00 90.94 161 GLU A C 1
ATOM 1215 O O . GLU A 1 161 ? -31.619 -14.229 14.734 1.00 90.94 161 GLU A O 1
ATOM 1220 N N . GLY A 1 162 ? -29.461 -14.715 15.065 1.00 90.44 162 GLY A N 1
ATOM 1221 C CA . GLY A 1 162 ? -29.251 -15.171 13.699 1.00 90.44 162 GLY A CA 1
ATOM 1222 C C . GLY A 1 162 ? -29.332 -14.022 12.699 1.00 90.44 162 GLY A C 1
ATOM 1223 O O . GLY A 1 162 ? -29.933 -14.175 11.643 1.00 90.44 162 GLY A O 1
ATOM 1224 N N . ASN A 1 163 ? -28.735 -12.873 13.036 1.00 91.81 163 ASN A N 1
ATOM 1225 C CA . ASN A 1 163 ? -28.656 -11.693 12.180 1.00 91.81 163 ASN A CA 1
ATOM 1226 C C . ASN A 1 163 ? -27.195 -11.447 11.744 1.00 91.81 163 ASN A C 1
ATOM 1228 O O . ASN A 1 163 ? -26.455 -10.700 12.400 1.00 91.81 163 ASN A O 1
ATOM 1232 N N . PRO A 1 164 ? -26.742 -12.072 10.637 1.00 88.44 164 PRO A N 1
ATOM 1233 C CA . PRO A 1 164 ? -25.359 -11.974 10.183 1.00 88.44 164 PRO A CA 1
ATOM 1234 C C . PRO A 1 164 ? -24.977 -10.559 9.746 1.00 88.44 164 PRO A C 1
ATOM 1236 O O . PRO A 1 164 ? -23.809 -10.192 9.848 1.00 88.44 164 PRO A O 1
ATOM 1239 N N . GLN A 1 165 ? -25.944 -9.753 9.297 1.00 88.19 165 GLN A N 1
ATOM 1240 C CA . GLN A 1 165 ? -25.709 -8.374 8.865 1.00 88.19 165 GLN A CA 1
ATOM 1241 C C . GLN A 1 165 ? -25.385 -7.462 10.047 1.00 88.19 165 GLN A C 1
ATOM 1243 O O . GLN A 1 165 ? -24.376 -6.759 10.017 1.00 88.19 165 GLN A O 1
ATOM 1248 N N . THR A 1 166 ? -26.175 -7.510 11.123 1.00 89.62 166 THR A N 1
ATOM 1249 C CA . THR A 1 166 ? -25.861 -6.753 12.345 1.00 89.62 166 THR A CA 1
ATOM 1250 C C . THR A 1 166 ? -24.548 -7.230 12.962 1.00 89.62 166 THR A C 1
ATOM 1252 O O . THR A 1 166 ? -23.751 -6.407 13.410 1.00 89.62 166 THR A O 1
ATOM 1255 N N . TYR A 1 167 ? -24.261 -8.537 12.911 1.00 91.56 167 TYR A N 1
ATOM 1256 C CA . TYR A 1 167 ? -22.956 -9.043 13.328 1.00 91.56 167 TYR A CA 1
ATOM 1257 C C . TYR A 1 167 ? -21.821 -8.448 12.487 1.00 91.56 167 TYR A C 1
ATOM 1259 O O . TYR A 1 167 ? -20.898 -7.881 13.063 1.00 91.56 167 TYR A O 1
ATOM 1267 N N . LEU A 1 168 ? -21.901 -8.481 11.151 1.00 90.25 168 LEU A N 1
ATOM 1268 C CA . LEU A 1 168 ? -20.897 -7.863 10.273 1.00 90.25 168 LEU A CA 1
ATOM 1269 C C . LEU A 1 168 ? -20.699 -6.377 10.577 1.00 90.25 168 LEU A C 1
ATOM 1271 O O . LEU A 1 168 ? -19.565 -5.919 10.688 1.00 90.25 168 LEU A O 1
ATOM 1275 N N . GLN A 1 169 ? -21.787 -5.632 10.767 1.00 90.44 169 GLN A N 1
ATOM 1276 C CA . GLN A 1 169 ? -21.731 -4.210 11.098 1.00 90.44 169 GLN A CA 1
ATOM 1277 C C . GLN A 1 169 ? -21.035 -3.934 12.430 1.00 90.44 169 GLN A C 1
ATOM 1279 O O . GLN A 1 169 ? -20.503 -2.842 12.602 1.00 90.44 169 GLN A O 1
ATOM 1284 N N . SER A 1 170 ? -21.017 -4.888 13.362 1.00 90.88 170 SER A N 1
ATOM 1285 C CA . SER A 1 170 ? -20.295 -4.757 14.630 1.00 90.88 170 SER A CA 1
ATOM 1286 C C . SER A 1 170 ? -18.777 -4.928 14.491 1.00 90.88 170 SER A C 1
ATOM 1288 O O . SER A 1 170 ? -18.045 -4.589 15.416 1.00 90.88 170 SER A O 1
ATOM 1290 N N . LEU A 1 171 ? -18.280 -5.426 13.354 1.00 92.44 171 LEU A N 1
ATOM 1291 C CA . LEU A 1 171 ? -16.862 -5.715 13.122 1.00 92.44 171 LEU A CA 1
ATOM 1292 C C . LEU A 1 171 ? -16.129 -4.525 12.495 1.00 92.44 171 LEU A C 1
ATOM 1294 O O . LEU A 1 171 ? -16.734 -3.700 11.807 1.00 92.44 171 LEU A O 1
ATOM 1298 N N . SER A 1 172 ? -14.812 -4.441 12.700 1.00 92.56 172 SER A N 1
ATOM 1299 C CA . SER A 1 172 ? -13.974 -3.464 11.997 1.00 92.56 172 SER A CA 1
ATOM 1300 C C . SER A 1 172 ? -13.910 -3.784 10.495 1.00 92.56 172 SER A C 1
ATOM 1302 O O . SER A 1 172 ? -14.110 -4.939 10.117 1.00 92.56 172 SER A O 1
ATOM 1304 N N . PRO A 1 173 ? -13.608 -2.813 9.613 1.00 90.94 173 PRO A N 1
ATOM 1305 C CA . PRO A 1 173 ? -13.513 -3.049 8.172 1.00 90.94 173 PRO A CA 1
ATOM 1306 C C . PRO A 1 173 ? -12.570 -4.200 7.798 1.00 90.94 173 PRO A C 1
ATOM 1308 O O . PRO A 1 173 ? -12.865 -4.969 6.883 1.00 90.94 173 PRO A O 1
ATOM 1311 N N . GLU A 1 174 ? -11.460 -4.363 8.523 1.00 89.25 174 GLU A N 1
ATOM 1312 C CA . GLU A 1 174 ? -10.521 -5.464 8.292 1.00 89.25 174 GLU A CA 1
ATOM 1313 C C . GLU A 1 174 ? -11.156 -6.825 8.612 1.00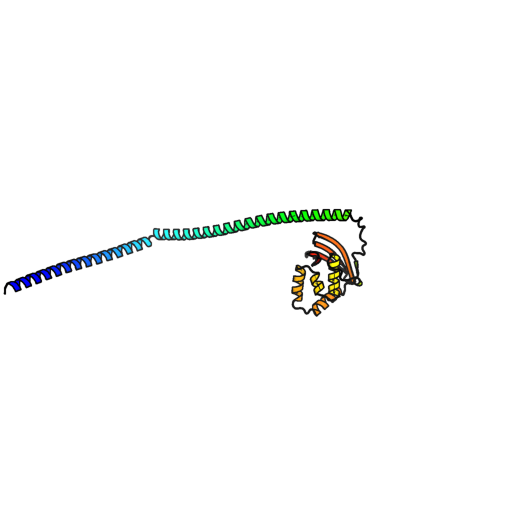 89.25 174 GLU A C 1
ATOM 1315 O O . GLU A 1 174 ? -11.046 -7.774 7.831 1.00 89.25 174 GLU A O 1
ATOM 1320 N N . GLU A 1 175 ? -11.871 -6.913 9.735 1.00 89.50 175 GLU A N 1
ATOM 1321 C CA . GLU A 1 175 ? -12.558 -8.129 10.167 1.00 89.50 175 GLU A CA 1
ATOM 1322 C C . GLU A 1 175 ? -13.777 -8.434 9.285 1.00 89.50 175 GLU A C 1
ATOM 1324 O O . GLU A 1 175 ? -13.997 -9.597 8.943 1.00 89.50 175 GLU A O 1
ATOM 1329 N N . GLN A 1 176 ? -14.513 -7.410 8.837 1.00 90.06 176 GLN A N 1
ATOM 1330 C CA . GLN A 1 176 ? -15.583 -7.539 7.843 1.00 90.06 176 GLN A CA 1
ATOM 1331 C C . GLN A 1 176 ? -15.047 -8.131 6.541 1.00 90.06 176 GLN A C 1
ATOM 1333 O O . GLN A 1 176 ? -15.606 -9.101 6.036 1.00 90.06 176 GLN A O 1
ATOM 1338 N N . ALA A 1 177 ? -13.934 -7.607 6.018 1.00 89.69 177 ALA A N 1
ATOM 1339 C CA . ALA A 1 177 ? -13.321 -8.122 4.797 1.00 89.69 177 ALA A CA 1
ATOM 1340 C C . ALA A 1 177 ? -12.848 -9.576 4.961 1.00 89.69 177 ALA A C 1
ATOM 1342 O O . ALA A 1 177 ? -13.008 -10.392 4.048 1.00 89.69 177 ALA A O 1
ATOM 1343 N N . ARG A 1 178 ? -12.290 -9.930 6.127 1.00 88.25 178 ARG A N 1
ATOM 1344 C CA . ARG A 1 178 ? -11.898 -11.314 6.435 1.00 88.25 178 ARG A CA 1
ATOM 1345 C C . ARG A 1 178 ? -13.112 -12.240 6.476 1.00 88.25 178 ARG A C 1
ATOM 1347 O O . ARG A 1 178 ? -13.056 -13.347 5.940 1.00 88.25 178 ARG A O 1
ATOM 1354 N N . LEU A 1 179 ? -14.199 -11.798 7.101 1.00 87.38 179 LEU A N 1
ATOM 1355 C CA . LEU A 1 179 ? -15.393 -12.612 7.272 1.00 87.38 179 LEU A CA 1
ATOM 1356 C C . LEU A 1 179 ? -16.194 -12.745 5.972 1.00 87.38 179 LEU A C 1
ATOM 1358 O O . LEU A 1 179 ? -16.610 -13.851 5.638 1.00 87.38 179 LEU A O 1
ATOM 1362 N N . ALA A 1 180 ? -16.293 -11.677 5.179 1.00 86.81 180 ALA A N 1
ATOM 1363 C CA . ALA A 1 180 ? -16.902 -11.696 3.851 1.00 86.81 180 ALA A CA 1
ATOM 1364 C C . ALA A 1 180 ? -16.248 -12.749 2.941 1.00 86.81 180 ALA A C 1
ATOM 1366 O O . ALA A 1 180 ? -16.951 -13.523 2.294 1.00 86.81 180 ALA A O 1
ATOM 1367 N N . LYS A 1 181 ? -14.911 -12.874 2.970 1.00 88.38 181 LYS A N 1
ATOM 1368 C CA . LYS A 1 181 ? -14.194 -13.949 2.256 1.00 88.38 181 LYS A CA 1
ATOM 1369 C C . LYS A 1 181 ? -14.605 -15.344 2.730 1.00 88.38 181 LYS A C 1
ATOM 1371 O O . LYS A 1 181 ? -14.738 -16.252 1.919 1.00 88.38 181 LYS A O 1
ATOM 1376 N N . SER A 1 182 ? -14.816 -15.523 4.035 1.00 84.12 182 SER A N 1
ATOM 1377 C CA . SER A 1 182 ? -15.239 -16.814 4.5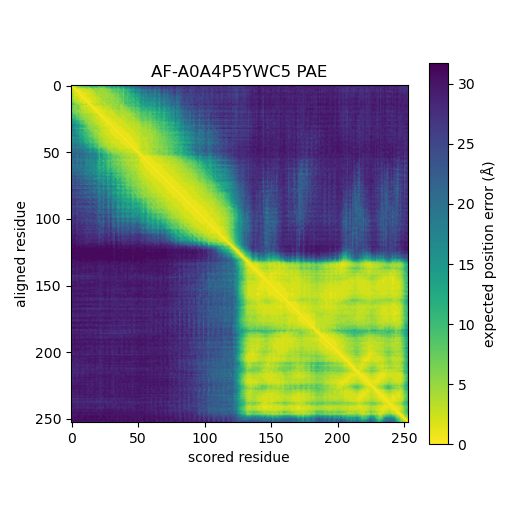92 1.00 84.12 182 SER A CA 1
ATOM 1378 C C . SER A 1 182 ? -16.691 -17.176 4.260 1.00 84.12 182 SER A C 1
ATOM 1380 O O . SER A 1 182 ? -17.045 -18.354 4.276 1.00 84.12 182 SER A O 1
ATOM 1382 N N . TRP A 1 183 ? -17.527 -16.177 3.961 1.00 87.62 183 TRP A N 1
ATOM 1383 C CA . TRP A 1 183 ? -18.959 -16.334 3.692 1.00 87.62 183 TRP A CA 1
ATOM 1384 C C . TRP A 1 183 ? -19.312 -16.382 2.209 1.00 87.62 183 TRP A C 1
ATOM 1386 O O . TRP A 1 183 ? -20.407 -16.814 1.878 1.00 87.62 183 TRP A O 1
ATOM 1396 N N . GLN A 1 184 ? -18.394 -15.994 1.319 1.00 83.81 184 GLN A N 1
ATOM 1397 C CA . GLN A 1 184 ? -18.643 -15.804 -0.115 1.00 83.81 184 GLN A CA 1
ATOM 1398 C C . GLN A 1 184 ? -19.319 -16.996 -0.824 1.00 83.81 184 GLN A C 1
ATOM 1400 O O . GLN A 1 184 ? -20.026 -16.788 -1.802 1.00 83.81 184 GLN A O 1
ATOM 1405 N N . ASN A 1 185 ? -19.143 -18.223 -0.321 1.00 85.44 185 ASN A N 1
ATOM 1406 C CA . ASN A 1 185 ? -19.721 -19.446 -0.893 1.00 85.44 185 ASN A CA 1
ATOM 1407 C C . ASN A 1 185 ? -20.628 -20.211 0.087 1.00 85.44 185 ASN A C 1
ATOM 1409 O O . ASN A 1 185 ? -20.902 -21.390 -0.129 1.00 85.44 185 ASN A O 1
ATOM 1413 N N . LYS A 1 186 ? -21.047 -19.582 1.190 1.00 86.62 186 LYS A N 1
ATOM 1414 C CA . LYS A 1 186 ? -21.908 -20.210 2.197 1.00 86.62 186 LYS A CA 1
ATOM 1415 C C . LYS A 1 186 ? -23.323 -19.651 2.090 1.00 86.62 186 LYS A C 1
ATOM 1417 O O . LYS A 1 186 ? -23.477 -18.433 2.008 1.00 86.62 186 LYS A O 1
ATOM 1422 N N . PRO A 1 187 ? -24.360 -20.502 2.123 1.00 88.88 187 PRO A N 1
ATOM 1423 C CA . PRO A 1 187 ? -25.722 -20.009 2.221 1.00 88.88 187 PRO A CA 1
ATOM 1424 C C . PRO A 1 187 ? -25.916 -19.300 3.567 1.00 88.88 187 PRO A C 1
ATOM 1426 O O . PRO A 1 187 ? -25.365 -19.711 4.591 1.00 88.88 187 PRO A O 1
ATOM 1429 N N . GLU A 1 188 ? -26.732 -18.247 3.576 1.00 85.19 188 GLU A N 1
ATOM 1430 C CA . GLU A 1 188 ? -27.005 -17.456 4.782 1.00 85.19 188 GLU A CA 1
ATOM 1431 C C . GLU A 1 188 ? -27.529 -18.321 5.936 1.00 85.19 188 GLU A C 1
ATOM 1433 O O . GLU A 1 188 ? -27.122 -18.142 7.080 1.00 85.19 188 GLU A O 1
ATOM 1438 N N . THR A 1 189 ? -28.334 -19.341 5.634 1.00 88.00 189 THR A N 1
ATOM 1439 C CA . THR A 1 189 ? -28.845 -20.300 6.622 1.00 88.00 189 THR A CA 1
ATOM 1440 C C . THR A 1 189 ? -27.736 -21.082 7.329 1.00 88.00 189 THR A C 1
ATOM 1442 O O . THR A 1 189 ? -27.848 -21.353 8.522 1.00 88.00 189 THR A O 1
ATOM 1445 N N . GLU A 1 190 ? -26.647 -21.423 6.634 1.00 90.62 190 GLU A N 1
ATOM 1446 C CA . GLU A 1 190 ? -25.485 -22.082 7.245 1.00 90.62 190 GLU A CA 1
ATOM 1447 C C . GLU A 1 190 ? -2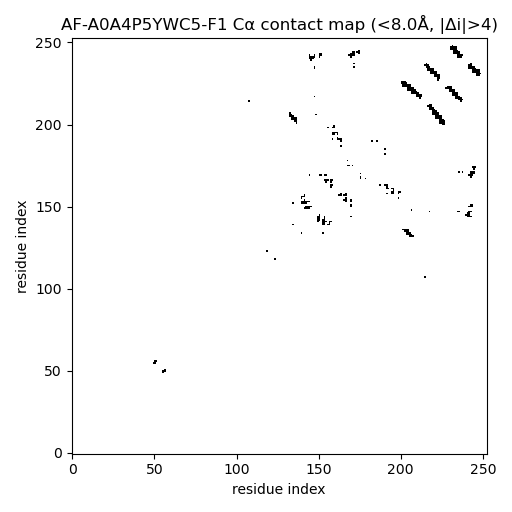4.693 -21.099 8.117 1.00 90.62 190 GLU A C 1
ATOM 1449 O O . GLU A 1 190 ? -24.227 -21.466 9.195 1.00 90.62 190 GLU A O 1
ATOM 1454 N N . ILE A 1 191 ? -24.576 -19.839 7.687 1.00 88.75 191 ILE A N 1
ATOM 1455 C CA . ILE A 1 191 ? -23.915 -18.775 8.458 1.00 88.75 191 ILE A CA 1
ATOM 1456 C C . ILE A 1 191 ? -24.673 -18.522 9.767 1.00 88.75 191 ILE A C 1
ATOM 1458 O O . ILE A 1 191 ? -24.061 -18.495 10.836 1.00 88.75 191 ILE A O 1
ATOM 1462 N N . VAL A 1 192 ? -26.000 -18.399 9.690 1.00 91.69 192 VAL A N 1
ATOM 1463 C CA . VAL A 1 192 ? -26.887 -18.240 10.848 1.00 91.69 192 VAL A CA 1
ATOM 1464 C C . VAL A 1 192 ? -26.766 -19.432 11.793 1.00 91.69 192 VAL A C 1
ATOM 1466 O O . VAL A 1 192 ? -26.468 -19.237 12.971 1.00 91.69 192 VAL A O 1
ATOM 1469 N N . ALA A 1 193 ? -26.921 -20.659 11.282 1.00 91.94 193 ALA A N 1
ATOM 1470 C CA . ALA A 1 193 ? -26.841 -21.869 12.098 1.00 91.94 193 ALA A CA 1
ATOM 1471 C C . ALA A 1 193 ? -25.485 -21.987 12.807 1.00 91.94 193 ALA A C 1
ATOM 1473 O O . ALA A 1 193 ? -25.425 -22.304 13.996 1.00 91.94 193 ALA A O 1
ATOM 1474 N N . LYS A 1 194 ? -24.391 -21.668 12.103 1.00 90.00 194 LYS A N 1
ATOM 1475 C CA . LYS A 1 194 ? -23.050 -21.656 12.687 1.00 90.00 194 LYS A CA 1
ATOM 1476 C C . LYS A 1 194 ? -22.927 -20.613 13.797 1.00 90.00 194 LYS A C 1
ATOM 1478 O O . LYS A 1 194 ? -22.452 -20.945 14.875 1.00 90.00 194 LYS A O 1
ATOM 1483 N N . HIS A 1 195 ? -23.353 -19.373 13.567 1.00 90.38 195 HIS A N 1
ATOM 1484 C CA . HIS A 1 195 ? -23.281 -18.322 14.586 1.00 90.38 195 HIS A CA 1
ATOM 1485 C C . HIS A 1 195 ? -24.096 -18.640 15.832 1.00 90.38 195 HIS A C 1
ATOM 1487 O O . HIS A 1 195 ? -23.594 -18.479 16.942 1.00 90.38 195 HIS A O 1
ATOM 1493 N N . GLN A 1 196 ? -25.324 -19.121 15.650 1.00 92.19 196 GLN A N 1
ATOM 1494 C CA . GLN A 1 196 ? -26.177 -19.525 16.760 1.00 92.19 196 GLN A CA 1
ATOM 1495 C C . GLN A 1 196 ? -25.550 -20.683 17.534 1.00 92.19 196 GLN A C 1
ATOM 1497 O O . GLN A 1 196 ? -25.534 -20.650 18.762 1.00 92.19 196 GLN A O 1
ATOM 1502 N N . SER A 1 197 ? -24.966 -21.661 16.832 1.00 91.69 197 SER A N 1
ATOM 1503 C CA . SER A 1 197 ? -24.218 -22.759 17.449 1.00 91.69 197 SER A CA 1
ATOM 1504 C C . SER A 1 197 ? -22.993 -22.266 18.226 1.00 91.69 197 SER A C 1
ATOM 1506 O O . SER A 1 197 ? -22.761 -22.728 19.341 1.00 91.69 197 SER A O 1
ATOM 1508 N N . ASP A 1 198 ? -22.227 -21.319 17.677 1.00 87.81 198 ASP A N 1
ATOM 1509 C CA . ASP A 1 198 ? -21.012 -20.776 18.301 1.00 87.81 198 ASP A CA 1
ATOM 1510 C C . ASP A 1 198 ? -21.321 -20.086 19.646 1.00 87.81 198 ASP A C 1
ATOM 1512 O O . ASP A 1 198 ? -20.514 -20.146 20.576 1.00 87.81 198 ASP A O 1
ATOM 1516 N N . VAL A 1 199 ? -22.503 -19.469 19.781 1.00 91.25 199 VAL A N 1
ATOM 1517 C CA . VAL A 1 199 ? -22.946 -18.818 21.030 1.00 91.25 199 VAL A CA 1
ATOM 1518 C C . VAL A 1 199 ? -23.881 -19.679 21.881 1.00 91.25 199 VAL A C 1
ATOM 1520 O O . VAL A 1 199 ? -24.217 -19.299 23.003 1.00 91.25 199 VAL A O 1
ATOM 1523 N N . ALA A 1 200 ? -24.287 -20.859 21.401 1.00 91.50 200 ALA A N 1
ATOM 1524 C CA . ALA A 1 200 ? -25.268 -21.708 22.075 1.00 91.50 200 ALA A CA 1
ATOM 1525 C C . ALA A 1 200 ? -24.794 -22.212 23.444 1.00 91.50 200 ALA A C 1
ATOM 1527 O O . ALA A 1 200 ? -25.617 -22.362 24.343 1.00 91.50 200 ALA A O 1
ATOM 1528 N N . ALA A 1 201 ? -23.491 -22.437 23.619 1.00 90.62 201 ALA A N 1
ATOM 1529 C CA . ALA A 1 201 ? -22.907 -22.898 24.880 1.00 90.62 201 ALA A CA 1
ATOM 1530 C C . ALA A 1 201 ? -22.589 -21.760 25.867 1.00 90.62 201 ALA A C 1
ATOM 1532 O O . ALA A 1 201 ? -22.225 -22.017 27.013 1.00 90.62 201 ALA A O 1
ATOM 1533 N N . ILE A 1 202 ? -22.699 -20.501 25.437 1.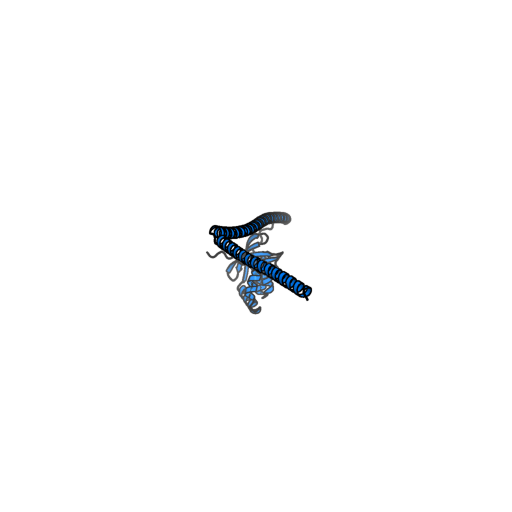00 92.62 202 ILE A N 1
ATOM 1534 C CA . ILE A 1 202 ? -22.338 -19.350 26.260 1.00 92.62 202 ILE A CA 1
ATOM 1535 C C . ILE A 1 202 ? -23.517 -18.995 27.171 1.00 92.62 202 ILE A C 1
ATOM 1537 O O . ILE A 1 202 ? -24.636 -18.785 26.700 1.00 92.62 202 ILE A O 1
ATOM 1541 N N . THR A 1 203 ? -23.278 -18.908 28.477 1.00 91.06 203 THR A N 1
ATOM 1542 C CA . THR A 1 203 ? -24.303 -18.565 29.484 1.00 91.06 203 THR A CA 1
ATOM 1543 C C . THR A 1 203 ? -24.200 -17.121 29.973 1.00 91.06 203 THR A C 1
ATOM 1545 O O . THR A 1 203 ? -25.120 -16.617 30.615 1.00 91.06 203 THR A O 1
ATOM 1548 N N . GLY A 1 204 ? -23.109 -16.435 29.645 1.00 90.00 204 GLY A N 1
ATOM 1549 C CA . GLY A 1 204 ? -22.872 -15.052 30.028 1.00 90.00 204 GLY A CA 1
ATOM 1550 C C . GLY A 1 204 ? -21.498 -14.563 29.587 1.00 90.00 204 GLY A C 1
ATOM 1551 O O . GLY A 1 204 ? -20.644 -15.337 29.152 1.00 90.00 204 GLY A O 1
ATOM 1552 N N . LEU A 1 205 ? -21.291 -13.257 29.684 1.00 90.81 205 LEU A N 1
ATOM 1553 C CA . LEU A 1 205 ? -20.015 -12.600 29.422 1.00 90.81 205 LEU A CA 1
ATOM 1554 C C . LEU A 1 205 ? -19.651 -11.773 30.639 1.00 90.81 205 LEU A C 1
ATOM 1556 O O . LEU A 1 205 ? -20.499 -11.068 31.179 1.00 90.81 205 LEU A O 1
ATOM 1560 N N . ARG A 1 206 ? -18.385 -11.809 31.037 1.00 89.81 206 ARG A N 1
ATOM 1561 C CA . ARG A 1 206 ? -17.860 -10.915 32.060 1.00 89.81 206 ARG A CA 1
ATOM 1562 C C . ARG A 1 206 ? -16.641 -10.189 31.525 1.00 89.81 206 ARG A C 1
ATOM 1564 O O . ARG A 1 206 ? -15.645 -10.826 31.189 1.00 89.81 206 ARG A O 1
ATOM 1571 N N . VAL A 1 207 ? -16.710 -8.869 31.442 1.00 89.06 207 VAL A N 1
ATOM 1572 C CA . VAL A 1 207 ? -15.542 -8.042 31.140 1.00 89.06 207 VAL A CA 1
ATOM 1573 C C . VAL A 1 207 ? -14.740 -7.927 32.435 1.00 89.06 207 VAL A C 1
ATOM 1575 O O . VAL A 1 207 ? -15.225 -7.422 33.437 1.00 89.06 207 VAL A O 1
ATOM 1578 N N . LEU A 1 208 ? -13.540 -8.501 32.455 1.00 86.06 208 LEU A N 1
ATOM 1579 C CA . LEU A 1 208 ? -12.706 -8.577 33.657 1.00 86.06 208 LEU A CA 1
ATOM 1580 C C . LEU A 1 208 ? -11.749 -7.399 33.776 1.00 86.06 208 LEU A C 1
ATOM 1582 O O . LEU A 1 208 ? -11.437 -6.957 34.876 1.00 86.06 208 LEU A O 1
ATOM 1586 N N . ASP A 1 209 ? -11.230 -6.949 32.641 1.00 82.88 209 ASP A N 1
ATOM 1587 C CA . ASP A 1 209 ? -10.247 -5.881 32.584 1.00 82.88 209 ASP A CA 1
ATOM 1588 C C . ASP A 1 209 ? -10.355 -5.146 31.255 1.00 82.88 209 ASP A C 1
ATOM 1590 O O . ASP A 1 209 ? -10.728 -5.724 30.225 1.00 82.88 209 ASP A O 1
ATOM 1594 N N . ARG A 1 210 ? -10.004 -3.864 31.298 1.00 84.19 210 ARG A N 1
ATOM 1595 C CA . ARG A 1 210 ? -10.054 -2.960 30.164 1.00 84.19 210 ARG A CA 1
ATOM 1596 C C . ARG A 1 210 ? -8.793 -2.118 30.121 1.00 84.19 210 ARG A C 1
ATOM 1598 O O . ARG A 1 210 ? -8.564 -1.250 30.960 1.00 84.19 210 ARG A O 1
ATOM 1605 N N . GLN A 1 211 ? -8.032 -2.307 29.058 1.00 86.06 211 GLN A N 1
ATOM 1606 C CA . GLN A 1 211 ? -6.802 -1.589 28.799 1.00 86.06 211 GLN A CA 1
ATOM 1607 C C . GLN A 1 211 ? -6.996 -0.640 27.616 1.00 86.06 211 GLN A C 1
ATOM 1609 O O . GLN A 1 211 ? -7.053 -1.063 26.462 1.00 86.06 211 GLN A O 1
ATOM 1614 N N . THR A 1 212 ? -7.057 0.661 27.889 1.00 86.19 212 THR A N 1
ATOM 1615 C CA . THR A 1 212 ? -7.046 1.685 26.838 1.00 86.19 212 THR A CA 1
ATOM 1616 C C . THR A 1 212 ? -5.648 1.768 26.229 1.00 86.19 212 THR A C 1
ATOM 1618 O O . THR A 1 212 ? -4.716 2.252 26.870 1.00 86.19 212 THR A O 1
ATOM 1621 N N . VAL A 1 213 ? -5.490 1.287 24.995 1.00 84.75 213 VAL A N 1
ATOM 1622 C CA . VAL A 1 213 ? -4.215 1.333 24.256 1.00 84.75 213 VAL A CA 1
ATOM 1623 C C . VAL A 1 213 ? -4.070 2.665 23.529 1.00 84.75 213 VAL A C 1
ATOM 1625 O O . VAL A 1 213 ? -2.981 3.234 23.451 1.00 84.75 213 VAL A O 1
ATOM 1628 N N . SER A 1 214 ? -5.180 3.195 23.018 1.00 80.25 214 SER A N 1
ATOM 1629 C CA . SER A 1 214 ? -5.244 4.513 22.397 1.00 80.25 214 SER A CA 1
ATOM 1630 C C . SER A 1 214 ? -6.648 5.115 22.556 1.00 80.25 214 SER A C 1
ATOM 1632 O O . SER A 1 214 ? -7.570 4.398 22.942 1.00 80.25 214 SER A O 1
ATOM 1634 N N . PRO A 1 215 ? -6.861 6.407 22.234 1.00 78.19 215 PRO A N 1
ATOM 1635 C CA . PRO A 1 215 ? -8.201 7.002 22.245 1.00 78.19 215 PRO A CA 1
ATOM 1636 C C . PRO A 1 215 ? -9.227 6.234 21.398 1.00 78.19 215 PRO A C 1
ATOM 1638 O O . PRO A 1 215 ? -10.409 6.243 21.721 1.00 78.19 215 PRO A O 1
ATOM 1641 N N . ASN A 1 216 ? -8.760 5.533 20.358 1.00 88.31 216 ASN A N 1
ATOM 1642 C CA . ASN A 1 216 ? -9.607 4.808 19.417 1.00 88.31 216 ASN A CA 1
ATOM 1643 C C . ASN A 1 216 ? -9.419 3.288 19.510 1.00 88.31 216 ASN A C 1
ATOM 1645 O O . ASN A 1 216 ? -9.879 2.568 18.631 1.00 88.31 216 ASN A O 1
ATOM 1649 N N . GLU A 1 217 ? -8.712 2.783 20.523 1.00 90.19 217 GLU A N 1
ATOM 1650 C CA . GLU A 1 217 ? -8.485 1.350 20.681 1.00 90.19 217 GLU A CA 1
ATOM 1651 C C . GLU A 1 217 ? -8.423 0.948 22.151 1.00 90.19 217 GLU A C 1
ATOM 1653 O O . GLU A 1 217 ? -7.629 1.468 22.941 1.00 90.19 217 GLU A O 1
ATOM 1658 N N . VAL A 1 218 ? -9.240 -0.040 22.492 1.00 90.38 218 VAL A N 1
ATOM 1659 C CA . VAL A 1 218 ? -9.347 -0.612 23.827 1.00 90.38 218 VAL A CA 1
ATOM 1660 C C . VAL A 1 218 ? -9.192 -2.119 23.716 1.00 90.38 218 VAL A C 1
ATOM 1662 O O . VAL A 1 218 ? -9.853 -2.761 22.906 1.00 90.38 218 VAL A O 1
ATOM 1665 N N . LEU A 1 219 ? -8.343 -2.694 24.558 1.00 91.56 219 LEU A N 1
ATOM 1666 C CA . LEU A 1 219 ? -8.265 -4.135 24.740 1.00 91.56 219 LEU A CA 1
ATOM 1667 C C . LEU A 1 219 ? -9.114 -4.530 25.942 1.00 91.56 219 LEU A C 1
ATOM 1669 O O . LEU A 1 219 ? -9.024 -3.900 26.994 1.00 91.56 219 LEU A O 1
ATOM 1673 N N . MET A 1 220 ? -9.911 -5.582 25.805 1.00 90.25 220 MET A N 1
ATOM 1674 C CA . MET A 1 220 ? -10.742 -6.104 26.888 1.00 90.25 220 MET A CA 1
ATOM 1675 C C . MET A 1 220 ? -10.403 -7.567 27.141 1.00 90.25 220 MET A C 1
ATOM 1677 O O . MET A 1 220 ? -10.309 -8.355 26.199 1.00 90.25 220 MET A O 1
ATOM 1681 N N . ASN A 1 221 ? -10.245 -7.931 28.410 1.00 89.56 221 ASN A N 1
ATOM 1682 C CA . ASN A 1 221 ? -10.188 -9.326 28.827 1.00 89.56 221 ASN A CA 1
ATOM 1683 C C . ASN A 1 221 ? -11.612 -9.765 29.158 1.00 89.56 221 ASN A C 1
ATOM 1685 O O . ASN A 1 221 ? -12.209 -9.287 30.121 1.00 89.56 221 ASN A O 1
ATOM 1689 N N . VAL A 1 222 ? -12.163 -10.658 28.347 1.00 90.75 222 VAL A N 1
ATOM 1690 C CA . VAL A 1 222 ? -13.545 -11.118 28.448 1.00 90.75 222 VAL A CA 1
ATOM 1691 C C . VAL A 1 222 ? -13.541 -12.576 28.866 1.00 90.75 222 VAL A C 1
ATOM 1693 O O . VAL A 1 222 ? -12.973 -13.435 28.194 1.00 90.75 222 VAL A O 1
ATOM 1696 N N . TYR A 1 223 ? -14.191 -12.865 29.982 1.00 89.81 223 TYR A N 1
ATOM 1697 C CA . TYR A 1 223 ? -14.496 -14.221 30.396 1.00 89.81 223 TYR A CA 1
ATOM 1698 C C . TYR A 1 223 ? -15.848 -14.637 29.828 1.00 89.81 223 TYR A C 1
ATOM 1700 O O . TYR A 1 223 ? -16.861 -13.973 30.044 1.00 89.81 223 TYR A O 1
ATOM 1708 N N . ILE A 1 224 ? -15.854 -15.735 29.084 1.00 90.62 224 ILE A N 1
ATOM 1709 C CA . ILE A 1 224 ? -17.038 -16.296 28.451 1.00 90.62 224 ILE A CA 1
ATOM 1710 C C . ILE A 1 224 ? -17.544 -17.430 29.343 1.00 90.62 224 ILE A C 1
ATOM 1712 O O . ILE A 1 224 ? -16.943 -18.506 29.425 1.00 90.62 224 ILE A O 1
ATOM 1716 N N . GLU A 1 225 ? -18.649 -17.170 30.032 1.00 87.38 225 GLU A N 1
ATOM 1717 C CA . GLU A 1 225 ? -19.296 -18.117 30.935 1.00 87.38 225 GLU A CA 1
ATOM 1718 C C . GLU A 1 225 ? -20.009 -19.218 30.141 1.00 87.38 225 GLU A C 1
ATOM 1720 O O . GLU A 1 225 ? -20.428 -19.015 29.001 1.00 87.38 225 GLU A O 1
ATOM 1725 N N . GLY A 1 226 ? -20.123 -20.411 30.724 1.00 86.69 226 GLY A N 1
ATOM 1726 C CA . GLY A 1 226 ? -20.677 -21.602 30.066 1.00 86.69 226 GLY A CA 1
ATOM 1727 C C . GLY A 1 226 ? -19.620 -22.419 29.321 1.00 86.69 226 GLY A C 1
ATOM 1728 O O . GLY A 1 226 ? -19.598 -23.639 29.440 1.00 86.69 226 GLY A O 1
ATOM 1729 N N . VAL A 1 227 ? -18.669 -21.750 28.660 1.00 88.69 227 VAL A N 1
ATOM 1730 C CA . VAL A 1 227 ? -17.492 -22.399 28.039 1.00 88.69 227 VAL A CA 1
ATOM 1731 C C . VAL A 1 227 ? -16.214 -22.276 28.874 1.00 88.69 227 VAL A C 1
ATOM 1733 O O . VAL A 1 227 ? -15.229 -22.951 28.590 1.00 88.69 227 VAL A O 1
ATOM 1736 N N . GLY A 1 228 ? -16.206 -21.414 29.897 1.00 86.19 228 GLY A N 1
ATOM 1737 C CA . GLY A 1 228 ? -15.091 -21.269 30.837 1.00 86.19 228 GLY A CA 1
ATOM 1738 C C . GLY A 1 228 ? -13.814 -20.693 30.220 1.00 86.19 228 GLY A C 1
ATOM 1739 O O . GLY A 1 228 ? -12.715 -20.993 30.684 1.00 86.19 228 GLY A O 1
ATOM 1740 N N . ARG A 1 229 ? -13.942 -19.884 29.164 1.00 87.44 229 ARG A N 1
ATOM 1741 C CA . ARG A 1 229 ? -12.817 -19.412 28.347 1.00 87.44 229 ARG A CA 1
ATOM 1742 C C . ARG A 1 229 ? -12.543 -17.934 28.577 1.00 87.44 229 ARG A C 1
ATOM 1744 O O . ARG A 1 229 ? -13.468 -17.130 28.597 1.00 87.44 229 ARG A O 1
ATOM 1751 N N . MET A 1 230 ? -11.269 -17.576 28.690 1.00 88.19 230 MET A N 1
ATOM 1752 C CA . MET A 1 230 ? -10.829 -16.184 28.703 1.00 88.19 230 MET A CA 1
ATOM 1753 C C . MET A 1 230 ? -10.332 -15.789 27.315 1.00 88.19 230 MET A C 1
ATOM 1755 O O . MET A 1 230 ? -9.490 -16.475 26.743 1.00 88.19 230 MET A O 1
ATOM 1759 N N . GLU A 1 231 ? -10.849 -14.685 26.792 1.00 89.88 231 GLU A N 1
ATOM 1760 C CA . GLU A 1 231 ? -10.480 -14.132 25.495 1.00 89.88 231 GLU A CA 1
ATOM 1761 C C . GLU A 1 231 ? -10.009 -12.692 25.666 1.00 89.88 231 GLU A C 1
ATOM 1763 O O . GLU A 1 231 ? -10.650 -11.895 26.350 1.00 89.88 231 GLU A O 1
ATOM 1768 N N . LYS A 1 232 ? -8.899 -12.340 25.015 1.00 91.31 232 LYS A N 1
ATOM 1769 C CA . LYS A 1 232 ? -8.473 -10.945 24.906 1.00 91.31 232 LYS A CA 1
ATOM 1770 C C . LYS A 1 232 ? -8.926 -10.409 23.558 1.00 91.31 232 LYS A C 1
ATOM 1772 O O . LYS A 1 232 ? -8.534 -10.940 22.522 1.00 91.31 232 LYS A O 1
ATOM 1777 N N . VAL A 1 233 ? -9.745 -9.368 23.562 1.00 92.06 233 VAL A N 1
ATOM 1778 C CA . VAL A 1 233 ? -10.342 -8.795 22.348 1.00 92.06 233 VAL A CA 1
ATOM 1779 C C . VAL A 1 233 ? -9.911 -7.346 22.169 1.00 92.06 233 VAL A C 1
ATOM 1781 O O . VAL A 1 233 ? -9.739 -6.632 23.156 1.00 92.06 233 VAL A O 1
ATOM 1784 N N . SER A 1 234 ? -9.721 -6.912 20.923 1.00 92.81 234 SER A N 1
ATOM 1785 C CA . SER A 1 234 ? -9.533 -5.497 20.582 1.00 92.81 234 SER A CA 1
ATOM 1786 C C . SER A 1 234 ? -10.858 -4.896 20.126 1.00 92.81 234 SER A C 1
ATOM 1788 O O . SER A 1 234 ? -11.556 -5.472 19.293 1.00 92.81 234 SER A O 1
ATOM 1790 N N . MET A 1 235 ? -11.188 -3.727 20.663 1.00 92.62 235 MET A N 1
ATOM 1791 C CA . MET A 1 235 ? -12.289 -2.875 20.233 1.00 92.62 235 MET A CA 1
ATOM 1792 C C . MET A 1 235 ? -11.708 -1.590 19.663 1.00 92.62 235 MET A C 1
ATOM 1794 O O . MET A 1 235 ? -10.890 -0.937 20.310 1.00 92.62 235 MET A O 1
ATOM 1798 N N . LYS A 1 236 ? -12.145 -1.214 18.464 1.00 93.19 236 LYS A N 1
ATOM 1799 C CA . LYS A 1 236 ? -11.667 -0.036 17.740 1.00 93.19 236 LYS A CA 1
ATOM 1800 C C . LYS A 1 236 ? -12.797 0.962 17.532 1.00 93.19 236 LYS A C 1
ATOM 1802 O O . LYS A 1 236 ? -13.874 0.575 17.089 1.00 93.19 236 LYS A O 1
ATOM 1807 N N . LEU A 1 237 ? -12.550 2.234 17.820 1.00 91.31 237 LEU A N 1
ATOM 1808 C CA . LEU A 1 237 ? -13.469 3.328 17.522 1.00 91.31 237 LEU A CA 1
ATOM 1809 C C . LEU A 1 237 ? -13.266 3.765 16.069 1.00 91.31 237 LEU A C 1
ATOM 1811 O O . LEU A 1 237 ? -12.182 4.216 15.695 1.00 91.31 237 LEU A O 1
ATOM 1815 N N . ILE A 1 238 ? -14.305 3.621 15.252 1.00 90.00 238 ILE A N 1
ATOM 1816 C CA . ILE A 1 238 ? -14.290 3.962 13.828 1.00 90.00 238 ILE A CA 1
ATOM 1817 C C . ILE A 1 238 ? -15.443 4.925 13.567 1.00 90.00 238 ILE A C 1
ATOM 1819 O O . ILE A 1 238 ? -16.612 4.586 13.748 1.00 90.00 238 ILE A O 1
ATOM 1823 N N . GLY A 1 239 ? -15.107 6.158 13.185 1.00 87.56 239 GLY A N 1
ATOM 1824 C CA . GLY A 1 239 ? -16.070 7.257 13.185 1.00 87.56 239 GLY A CA 1
ATOM 1825 C C . GLY A 1 239 ? -16.515 7.562 14.616 1.00 87.56 239 GLY A C 1
ATOM 1826 O O . GLY A 1 239 ? -15.716 8.044 15.412 1.00 87.56 239 GLY A O 1
ATOM 1827 N N . ASN A 1 240 ? -17.770 7.246 14.939 1.00 88.44 240 ASN A N 1
ATOM 1828 C CA . ASN A 1 240 ? -18.349 7.407 16.278 1.00 88.44 240 ASN A CA 1
ATOM 1829 C C . ASN A 1 240 ? -18.894 6.081 16.847 1.00 88.44 240 ASN A C 1
ATOM 1831 O O . ASN A 1 240 ? -19.746 6.081 17.732 1.00 88.44 240 ASN A O 1
ATOM 1835 N N . GLU A 1 241 ? -18.441 4.947 16.303 1.00 90.12 241 GLU A N 1
ATOM 1836 C CA . GLU A 1 241 ? -18.921 3.615 16.668 1.00 90.12 241 GLU A CA 1
ATOM 1837 C C . GLU A 1 241 ? -17.761 2.691 17.039 1.00 90.12 241 GLU A C 1
ATOM 1839 O O . GLU A 1 241 ? -16.768 2.581 16.316 1.00 90.12 241 GLU A O 1
ATOM 1844 N N . TRP A 1 242 ? -17.896 1.993 18.162 1.00 93.44 242 TRP A N 1
ATOM 1845 C CA . TRP A 1 242 ? -16.987 0.928 18.554 1.00 93.44 242 TRP A CA 1
ATOM 1846 C C . TRP A 1 242 ? -17.279 -0.337 17.757 1.00 93.44 242 TRP A C 1
ATOM 1848 O O . TRP A 1 242 ? -18.420 -0.785 17.650 1.00 93.44 242 TRP A O 1
ATOM 1858 N N . LYS A 1 243 ? -16.217 -0.921 17.212 1.00 94.25 243 LYS A N 1
ATOM 1859 C CA . LYS A 1 243 ? -16.244 -2.110 16.370 1.00 94.25 243 LYS A CA 1
ATOM 1860 C C . LYS A 1 243 ? -15.265 -3.152 16.893 1.00 94.25 243 LYS A C 1
ATOM 1862 O O . LYS A 1 243 ? -14.195 -2.814 17.397 1.00 94.25 243 LYS A O 1
ATOM 1867 N N . PHE A 1 244 ? -15.606 -4.423 16.744 1.00 92.88 244 PHE A N 1
ATOM 1868 C CA . PHE A 1 244 ? -14.739 -5.536 17.099 1.00 92.88 244 PHE A CA 1
ATOM 1869 C C . PHE A 1 244 ? -13.565 -5.632 16.121 1.00 92.88 244 PHE A C 1
ATOM 1871 O O . PHE A 1 244 ? -13.752 -5.865 14.928 1.00 92.88 244 PHE A O 1
ATOM 1878 N N . GLY A 1 245 ? -12.353 -5.440 16.636 1.00 87.44 245 GLY A N 1
ATOM 1879 C CA . GLY A 1 245 ? -11.098 -5.443 15.885 1.00 87.44 245 GLY A CA 1
ATOM 1880 C C . GLY A 1 245 ? -10.365 -6.787 15.875 1.00 87.44 245 GLY A C 1
ATOM 1881 O O . GLY A 1 245 ? -9.254 -6.850 15.352 1.00 87.44 245 GLY A O 1
ATOM 1882 N N . GLY A 1 246 ? -10.951 -7.842 16.452 1.00 87.19 246 GLY A N 1
ATOM 1883 C CA . GLY A 1 246 ? -10.382 -9.191 16.464 1.00 87.19 246 GLY A CA 1
ATOM 1884 C C . GLY A 1 246 ? -9.912 -9.674 17.839 1.00 87.19 246 GLY A C 1
ATOM 1885 O O . GLY A 1 246 ? -9.835 -8.924 18.815 1.00 87.19 246 GLY A O 1
ATOM 1886 N N . TYR A 1 247 ? -9.572 -10.962 17.902 1.00 86.75 247 TYR A N 1
ATOM 1887 C CA . TYR A 1 247 ? -8.948 -11.587 19.070 1.00 86.75 247 TYR A CA 1
ATOM 1888 C C . TYR A 1 247 ? -7.439 -11.325 19.090 1.00 86.75 247 TYR A C 1
ATOM 1890 O O . TYR A 1 247 ? -6.745 -11.549 18.095 1.00 86.75 247 TYR A O 1
ATOM 1898 N N . ILE A 1 248 ? -6.917 -10.927 20.247 1.00 84.75 248 ILE A N 1
ATOM 1899 C CA . ILE A 1 248 ? -5.485 -10.796 20.504 1.00 84.75 248 ILE A CA 1
ATOM 1900 C C . ILE A 1 248 ? -4.965 -12.150 20.972 1.00 84.75 248 ILE A C 1
ATOM 1902 O O . ILE A 1 248 ? -5.076 -12.512 22.143 1.00 84.75 248 ILE A O 1
ATOM 1906 N N . ARG A 1 249 ? -4.386 -12.911 20.042 1.00 75.94 249 ARG A N 1
ATOM 1907 C CA . ARG A 1 249 ? -3.678 -14.145 20.387 1.00 75.94 249 ARG A CA 1
ATOM 1908 C C . ARG A 1 249 ? -2.238 -13.814 20.786 1.00 75.94 249 ARG A C 1
ATOM 1910 O O . ARG A 1 249 ? -1.568 -13.109 20.028 1.00 75.94 249 ARG A O 1
ATOM 1917 N N . PRO A 1 250 ? -1.740 -14.298 21.939 1.00 57.59 250 PRO A N 1
ATOM 1918 C CA . PRO A 1 250 ? -0.313 -14.229 22.223 1.00 57.59 250 PRO A CA 1
ATOM 1919 C C . PRO A 1 250 ? 0.453 -15.009 21.139 1.00 57.59 250 PRO A C 1
ATOM 1921 O O . PRO A 1 250 ? -0.086 -15.990 20.611 1.00 57.59 250 PRO A O 1
ATOM 1924 N N . PRO A 1 251 ? 1.676 -14.584 20.773 1.00 43.47 251 PRO A N 1
ATOM 1925 C CA . PRO A 1 251 ? 2.483 -15.326 19.814 1.00 43.47 251 PRO A CA 1
ATOM 1926 C C . PRO A 1 251 ? 2.668 -16.771 20.304 1.00 43.47 251 PRO A C 1
ATOM 1928 O O . PRO A 1 251 ? 2.771 -16.985 21.519 1.00 43.47 251 PRO A O 1
ATOM 1931 N N . PRO A 1 252 ? 2.679 -17.767 19.397 1.00 42.25 252 PRO A N 1
ATOM 1932 C CA . PRO A 1 252 ? 3.019 -19.130 19.780 1.00 42.25 252 PRO A CA 1
ATOM 1933 C C . PRO A 1 252 ? 4.400 -19.113 20.448 1.00 42.25 252 PRO A C 1
ATOM 1935 O O . PRO A 1 252 ? 5.321 -18.474 19.936 1.00 42.25 252 PRO A O 1
ATOM 1938 N N . LYS A 1 253 ? 4.487 -19.734 21.628 1.00 38.88 253 LYS A N 1
ATOM 1939 C CA . LYS A 1 253 ? 5.750 -19.935 22.346 1.00 38.88 253 LYS A CA 1
ATOM 1940 C C . LYS A 1 253 ? 6.682 -20.841 21.556 1.00 38.88 253 LYS A C 1
ATOM 1942 O O . LYS A 1 253 ? 6.159 -21.782 20.918 1.00 38.88 253 LYS A O 1
#

Mean predicted aligned error: 18.27 Å

pLDDT: mean 86.46, std 12.68, range [38.88, 97.88]

Foldseek 3Di:
DVVVVVVVVVVVVVVVVVVVVVVVVVVVVVVVVVVVVVVVVVVVVVVVCVCVDPVNVVVVVVVVVVVVVVVVVVVVVVVVVVVVVVVVVVVVVVVVVVVVVVVQVVVVVVVVVVVVVVCVVDPDDDDDPQVVQKFFPVNQDQQFFQDQSSLVSNLLSCLQVLNVPSNLVQADPVVNVVVCVVCVPPDSVVVSVVSNVVCVQFGIKGFDDWDPPDPFKIWTFIQGPSVRDTWIWIWGQDPNGIHTHDTDDDPDD

Nearest PDB structures (foldseek):
  3q60-assembly1_A  TM=7.785E-01  e=1.447E+00  Toxoplasma gondii
  3q5z-assembly1_A  TM=3.729E-01  e=4.099E-01  Toxoplasma gondii
  4lv5-assembly2_A  TM=3.783E-01  e=1.071E+00  Toxoplasma gondii
  7s26-assembly2_C  TM=3.820E-01  e=1.536E+00  Homo sapiens
  7s26-assembly2_D  TM=3.819E-01  e=1.631E+00  Homo sapiens

Secondary structure (DSSP, 8-state):
-HHHHHHHHHHHHHHHHHHHHHHHHHHHHHHHHHHHHHHHHHHHHHHHHHHHSHHHHHHHHHHHHHHHHHHHHHHHHHHHHHHHHHHHHHHHHHHHHHHHHHHHHHHHHHHHHHHHHHHHSS---PPPPTTTTEEEGGG-----SSSHHHHHHHHHHHHHTT-HHHHHHTB-HHHHHHHHHHHTTS-HHHHHHHHHHHHHT--EEEEEEEEEEETTEEEEEEEEETTTEEEEEEEEEETTEEEEEEE-PPPP-

Sequence (253 aa):
MNAIRLFVAVALLGSGAAAFTFWKRAETLAGENAALRAEIETLKAAHASAADSPEAKQREYELKRLRADAEEVHKLRGELASLRAGAKDLERLRAENLQLRGDNQQLRTANASAAANAAAAHPVVAPRPATADQFPRDAWSFAGYASPEAALVSSIWAMREGNPQTYLQSLSPEEQARLAKSWQNKPETEIVAKHQSDVAAITGLRVLDRQTVSPNEVLMNVYIEGVGRMEKVSMKLIGNEWKFGGYIRPPPK